Protein AF-A0A8T5MNY1-F1 (afdb_monomer_lite)

Radius of gyration: 61.61 Å; chains: 1; bounding box: 111×49×171 Å

pLDDT: mean 75.51, std 17.57, range [39.59, 98.12]

Foldseek 3Di:
DDDDPPPDPPPPPPDPPPDDPPPDVVVVVVVVVVVVVVVVVVVVVVVLVVVLVVLVVVLVVQDPPDPVSVVVSVVSVVVSVVSVVVVVVVVVVVVVVVVVVVVVVVVVVVVVVVVVVVVVVVVVVVVVVVVVVVVVVVVVVVVVVVVVVVVVVVVVVVVVVVVVVVVVVVVVVPPPPPDPPPPDPLVNVLVVLVVVLVVLVVVLVVCVVVVDDPPCPNVVSVVVSVVSVQVSCVSVPHDDDDPDDDDDDDDDDDDDDDDDDDDDDDDDDDDDD

Sequence (273 aa):
MAVKPDDYPELKSDAPLGKKEKFHPGKMRRFVTHLSAAAKQAEERSHKKQKVKEKIESIKAVSLNKRSTKQMIEHELGSFEDVMQEIIKDEEKILEEQRKETRQITELRSMVENLSRKLIDIGRDYAKEIEEKDDKILELREALAAAHIHISESGEDRQRKIEDIERRIKQKKDVPSRTPFVPKTKEQHIADVESHLRSLEERHKDLKRMGIHSKGELDRVQQVIDKHKTALARAKGAPLPAPRSAAAKPVPVQKPVAQKKQSKKPKKKSGKK

Secondary structure (DSSP, 8-state):
-PPPTT-S------S---S-----HHHHHHHHHHHHHHHHHHHHHHHHHHHHHHHHHHHHT--TTSHHHHHHHHHHHHHHHHHHHHHHHHHHHHHHHHHHHHHHHHHHHHHHHHHHHHHHHHHHHHHHHHHHHHHHHHHHHHHHHHHHHHHHHHHHHHHHHHHHHHHHHHHHHSS---S------HHHHHHHHHHHHHHHHHHHHHHHHH----TTHHHHHHHHHHHHHHHHHHHTTPPPPPPPPPP-PPPPPPPPPPPPP------------

Structure (mmCIF, N/CA/C/O backbone):
data_AF-A0A8T5MNY1-F1
#
_entry.id   AF-A0A8T5MNY1-F1
#
loop_
_atom_site.group_PDB
_atom_site.id
_atom_site.type_symbol
_atom_site.label_atom_id
_atom_site.label_alt_id
_atom_site.label_comp_id
_atom_site.label_asym_id
_atom_site.label_entity_id
_atom_site.label_seq_id
_atom_site.pdbx_PDB_ins_code
_atom_site.Cartn_x
_atom_site.Cartn_y
_atom_site.Cartn_z
_atom_site.occupancy
_atom_site.B_iso_or_equiv
_atom_site.auth_seq_id
_atom_site.auth_comp_id
_atom_site.auth_asym_id
_atom_site.auth_atom_id
_atom_site.pdbx_PDB_model_num
ATOM 1 N N . MET A 1 1 ? -9.151 -20.158 44.138 1.00 44.56 1 MET A N 1
ATOM 2 C CA . MET A 1 1 ? -7.732 -20.485 43.891 1.00 44.56 1 MET A CA 1
ATOM 3 C C . MET A 1 1 ? -7.048 -19.199 43.468 1.00 44.56 1 MET A C 1
ATOM 5 O O . MET A 1 1 ? -7.415 -18.656 42.436 1.00 44.56 1 MET A O 1
ATOM 9 N N . ALA A 1 2 ? -6.191 -18.641 44.324 1.00 43.88 2 ALA A N 1
ATOM 10 C CA . ALA A 1 2 ? -5.449 -17.421 44.018 1.00 43.88 2 ALA A CA 1
ATOM 11 C C . ALA A 1 2 ? -4.240 -17.802 43.156 1.00 43.88 2 ALA A C 1
ATOM 13 O O . ALA A 1 2 ? -3.414 -18.604 43.590 1.00 43.88 2 ALA A O 1
ATOM 14 N N . VAL A 1 3 ? -4.187 -17.287 41.928 1.00 40.69 3 VAL A N 1
ATOM 15 C CA . VAL A 1 3 ? -3.027 -17.443 41.041 1.00 40.69 3 VAL A CA 1
ATOM 16 C C . VAL A 1 3 ? -1.878 -16.649 41.658 1.00 40.69 3 VAL A C 1
ATOM 18 O O . VAL A 1 3 ? -2.068 -15.493 42.044 1.00 40.69 3 VAL A O 1
ATOM 21 N N . LYS A 1 4 ? -0.724 -17.296 41.839 1.00 56.84 4 LYS A N 1
ATOM 22 C CA . LYS A 1 4 ? 0.448 -16.674 42.457 1.00 56.84 4 LYS A CA 1
ATOM 23 C C . LYS A 1 4 ? 1.066 -15.650 41.488 1.00 56.84 4 LYS A C 1
ATOM 25 O O . LYS A 1 4 ? 0.969 -15.846 40.278 1.00 56.84 4 LYS A O 1
ATOM 30 N N . PRO A 1 5 ? 1.708 -14.578 41.988 1.00 54.72 5 PRO A N 1
ATOM 31 C CA . PRO A 1 5 ? 2.281 -13.519 41.148 1.00 54.72 5 PRO A CA 1
ATOM 32 C C . PRO A 1 5 ? 3.393 -13.978 40.192 1.00 54.72 5 PRO A C 1
ATOM 34 O O . PRO A 1 5 ? 3.707 -13.250 39.256 1.00 54.72 5 PRO A O 1
ATOM 37 N N . ASP A 1 6 ? 3.952 -15.172 40.401 1.00 59.09 6 ASP A N 1
ATOM 38 C CA . ASP A 1 6 ? 5.135 -15.665 39.686 1.00 59.09 6 ASP A CA 1
ATOM 39 C C . ASP A 1 6 ? 4.812 -16.550 38.464 1.00 59.09 6 ASP A C 1
ATOM 41 O O . ASP A 1 6 ? 5.721 -16.973 37.759 1.00 59.09 6 ASP A O 1
ATOM 45 N N . ASP A 1 7 ? 3.531 -16.800 38.164 1.00 52.22 7 ASP A N 1
ATOM 46 C CA . ASP A 1 7 ? 3.107 -17.619 37.011 1.00 52.22 7 ASP A CA 1
ATOM 47 C C . ASP A 1 7 ? 2.915 -16.799 35.714 1.00 52.22 7 ASP A C 1
ATOM 49 O O . ASP A 1 7 ? 2.253 -17.246 34.772 1.00 52.22 7 ASP A O 1
ATOM 53 N N . TYR A 1 8 ? 3.472 -15.585 35.630 1.00 52.31 8 TYR A N 1
ATOM 54 C CA . TYR A 1 8 ? 3.489 -14.845 34.368 1.00 52.31 8 TYR A CA 1
ATOM 55 C C . TYR A 1 8 ? 4.618 -15.376 33.480 1.00 52.31 8 TYR A C 1
ATOM 57 O O . TYR A 1 8 ? 5.783 -15.282 33.868 1.00 52.31 8 TYR A O 1
ATOM 65 N N . PRO A 1 9 ? 4.321 -15.908 32.279 1.00 59.12 9 PRO A N 1
ATOM 66 C CA . PRO A 1 9 ? 5.371 -16.309 31.360 1.00 59.12 9 PRO A CA 1
ATOM 67 C C . PRO A 1 9 ? 6.222 -15.084 31.024 1.00 59.12 9 PRO A C 1
ATOM 69 O O . PRO A 1 9 ? 5.699 -14.068 30.559 1.00 59.12 9 PRO A O 1
ATOM 72 N N . GLU A 1 10 ? 7.531 -15.187 31.262 1.00 51.84 10 GLU A N 1
ATOM 73 C CA . GLU A 1 10 ? 8.514 -14.218 30.792 1.00 51.84 10 GLU A CA 1
ATOM 74 C C . GLU A 1 10 ? 8.329 -14.033 29.282 1.00 51.84 10 GLU A C 1
ATOM 76 O O . GLU A 1 10 ? 8.663 -14.898 28.466 1.00 51.84 10 GLU A O 1
ATOM 81 N N . LEU A 1 11 ? 7.748 -12.894 28.904 1.00 48.75 11 LEU A N 1
ATOM 82 C CA . LEU A 1 11 ? 7.663 -12.439 27.526 1.00 48.75 11 LEU A CA 1
ATOM 83 C C . LEU A 1 11 ? 9.089 -12.165 27.042 1.00 48.75 11 LEU A C 1
ATOM 85 O O . LEU A 1 11 ? 9.605 -11.061 27.194 1.00 48.75 11 LEU A O 1
ATOM 89 N N . LYS A 1 12 ? 9.732 -13.183 26.460 1.00 45.53 12 LYS A N 1
ATOM 90 C CA . LYS A 1 12 ? 10.983 -13.029 25.710 1.00 45.53 12 LYS A CA 1
ATOM 91 C C . LYS A 1 12 ? 10.735 -12.075 24.541 1.00 45.53 12 LYS A C 1
ATOM 93 O O . LYS A 1 12 ? 10.169 -12.449 23.515 1.00 45.53 12 LYS A O 1
ATOM 98 N N . SER A 1 13 ? 11.100 -10.812 24.731 1.00 52.38 13 SER A N 1
ATOM 99 C CA . SER A 1 13 ? 10.929 -9.742 23.755 1.00 52.38 13 SER A CA 1
ATOM 100 C C . SER A 1 13 ? 12.087 -9.718 22.750 1.00 52.38 13 SER A C 1
ATOM 102 O O . SER A 1 13 ? 12.856 -8.763 22.725 1.00 52.38 13 SER A O 1
ATOM 104 N N . ASP A 1 14 ? 12.187 -10.743 21.901 1.00 48.31 14 ASP A N 1
ATOM 105 C CA . ASP A 1 14 ? 13.128 -10.780 20.762 1.00 48.31 14 ASP A CA 1
ATOM 106 C C . ASP A 1 14 ? 12.446 -10.375 19.440 1.00 48.31 14 ASP A C 1
ATOM 108 O O . ASP A 1 14 ? 12.764 -10.863 18.357 1.00 48.31 14 ASP A O 1
ATOM 112 N N . ALA A 1 15 ? 11.474 -9.462 19.515 1.00 49.50 15 ALA A N 1
ATOM 113 C CA . ALA A 1 15 ? 10.902 -8.818 18.340 1.00 49.50 15 ALA A CA 1
ATOM 114 C C . ALA A 1 15 ? 11.635 -7.488 18.090 1.00 49.50 15 ALA A C 1
ATOM 116 O O . ALA A 1 15 ? 11.620 -6.620 18.970 1.00 49.50 15 ALA A O 1
ATOM 117 N N . PRO A 1 16 ? 12.255 -7.269 16.914 1.00 48.72 16 PRO A N 1
ATOM 118 C CA . PRO A 1 16 ? 12.826 -5.972 16.590 1.00 48.72 16 PRO A CA 1
ATOM 119 C C . PRO A 1 16 ? 11.685 -4.950 16.582 1.00 48.72 16 PRO A C 1
ATOM 121 O O . PRO A 1 16 ? 10.743 -5.074 15.798 1.00 48.72 16 PRO A O 1
ATOM 124 N N . LEU A 1 17 ? 11.760 -3.958 17.477 1.00 50.19 17 LEU A N 1
ATOM 125 C CA . LEU A 1 17 ? 10.831 -2.828 17.586 1.00 50.19 17 LEU A CA 1
ATOM 126 C C . LEU A 1 17 ? 10.887 -1.988 16.300 1.00 50.19 17 LEU A C 1
ATOM 128 O O . LEU A 1 17 ? 11.550 -0.954 16.202 1.00 50.19 17 LEU A O 1
ATOM 132 N N . GLY A 1 18 ? 10.211 -2.488 15.271 1.00 45.12 18 GLY A N 1
ATOM 133 C CA . GLY A 1 18 ? 10.090 -1.881 13.965 1.00 45.12 18 GLY A CA 1
ATOM 134 C C . GLY A 1 18 ? 9.129 -0.705 14.016 1.00 45.12 18 GLY A C 1
ATOM 135 O O . GLY A 1 18 ? 7.928 -0.886 14.162 1.00 45.12 18 GLY A O 1
ATOM 136 N N . LYS A 1 19 ? 9.692 0.484 13.782 1.00 49.06 19 LYS A N 1
ATOM 137 C CA . LYS A 1 19 ? 9.024 1.769 13.522 1.00 49.06 19 LYS A CA 1
ATOM 138 C C . LYS A 1 19 ? 8.328 2.364 14.749 1.00 49.06 19 LYS A C 1
ATOM 140 O O . LYS A 1 19 ? 7.365 1.834 15.280 1.00 49.06 19 LYS A O 1
ATOM 145 N N . LYS A 1 20 ? 8.815 3.545 15.148 1.00 57.97 20 LYS A N 1
ATOM 146 C CA . LYS A 1 20 ? 8.194 4.433 16.136 1.00 57.97 20 LYS A CA 1
ATOM 147 C C . LYS A 1 20 ? 6.775 4.775 15.679 1.00 57.97 20 LYS A C 1
ATOM 149 O O . LYS A 1 20 ? 6.567 5.744 14.947 1.00 57.97 20 LYS A O 1
ATOM 154 N N . GLU A 1 21 ? 5.813 3.960 16.089 1.00 56.47 21 GLU A N 1
ATOM 155 C CA . GLU A 1 21 ? 4.403 4.304 16.057 1.00 56.47 21 GLU A CA 1
ATOM 156 C C . GLU A 1 21 ? 4.287 5.647 16.784 1.00 56.47 21 GLU A C 1
ATOM 158 O O . GLU A 1 21 ? 4.755 5.793 17.917 1.00 56.47 21 GLU A O 1
ATOM 163 N N . LYS A 1 22 ? 3.813 6.687 16.087 1.00 58.34 22 LYS A N 1
ATOM 164 C CA . LYS A 1 22 ? 3.720 8.034 16.657 1.00 58.34 22 LYS A CA 1
ATOM 165 C C . LYS A 1 22 ? 2.709 7.978 17.795 1.00 58.34 22 LYS A C 1
ATOM 167 O O . LYS A 1 22 ? 1.505 8.092 17.578 1.00 58.34 22 LYS A O 1
ATOM 172 N N . PHE A 1 23 ? 3.217 7.763 19.000 1.00 53.78 23 PHE A N 1
ATOM 173 C CA . PHE A 1 23 ? 2.446 7.701 20.223 1.00 53.78 23 PHE A CA 1
ATOM 174 C C . PHE A 1 23 ? 1.698 9.022 20.378 1.00 53.78 23 PHE A C 1
ATOM 176 O O . PHE A 1 23 ? 2.309 10.055 20.638 1.00 53.78 23 PHE A O 1
ATOM 183 N N . HIS A 1 24 ? 0.384 9.016 20.153 1.00 63.78 24 HIS A N 1
ATOM 184 C CA . HIS A 1 24 ? -0.431 10.214 20.302 1.00 63.78 24 HIS A CA 1
ATOM 185 C C . HIS A 1 24 ? -0.741 10.416 21.790 1.00 63.78 24 HIS A C 1
ATOM 187 O O . HIS A 1 24 ? -1.613 9.718 22.321 1.00 63.78 24 HIS A O 1
ATOM 193 N N . PRO A 1 25 ? -0.112 11.393 22.473 1.00 71.81 25 PRO A N 1
ATOM 194 C CA . PRO A 1 25 ? -0.241 11.541 23.924 1.00 71.81 25 PRO A CA 1
ATOM 195 C C . PRO A 1 25 ? -1.691 11.817 24.340 1.00 71.81 25 PRO A C 1
ATOM 197 O O . PRO A 1 25 ? -2.146 11.369 25.388 1.00 71.81 25 PRO A O 1
ATOM 200 N N . GLY A 1 26 ? -2.454 12.494 23.473 1.00 74.88 26 GLY A N 1
ATOM 201 C CA . GLY A 1 26 ? -3.876 12.759 23.683 1.00 74.88 26 GLY A CA 1
ATOM 202 C C . GLY A 1 26 ? -4.756 11.504 23.680 1.00 74.88 26 GLY A C 1
ATOM 203 O O . GLY A 1 26 ? -5.721 11.451 24.439 1.00 74.88 26 GLY A O 1
ATOM 204 N N . LYS A 1 27 ? -4.423 10.477 22.882 1.00 75.81 27 LYS A N 1
ATOM 205 C CA . LYS A 1 27 ? -5.168 9.205 22.871 1.00 75.81 27 LYS A CA 1
ATOM 206 C C . LYS A 1 27 ? -4.875 8.390 24.130 1.00 75.81 27 LYS A C 1
ATOM 208 O O . LYS A 1 27 ? -5.811 7.900 24.753 1.00 75.81 27 LYS A O 1
ATOM 213 N N . MET A 1 28 ? -3.609 8.336 24.552 1.00 76.12 28 MET A N 1
ATOM 214 C CA . MET A 1 28 ? -3.224 7.667 25.798 1.00 76.12 28 MET A CA 1
ATOM 215 C C . MET A 1 28 ? -3.854 8.346 27.017 1.00 76.12 28 MET A C 1
ATOM 217 O O . MET A 1 28 ? -4.399 7.674 27.884 1.00 76.12 28 MET A O 1
ATOM 221 N N . ARG A 1 29 ? -3.864 9.685 27.061 1.00 76.25 29 ARG A N 1
ATOM 222 C CA . ARG A 1 29 ? -4.491 10.423 28.164 1.00 76.25 29 ARG A CA 1
ATOM 223 C C . ARG A 1 29 ? -5.984 10.090 28.284 1.00 76.25 29 ARG A C 1
ATOM 225 O O . ARG A 1 29 ? -6.434 9.796 29.382 1.00 76.25 29 ARG A O 1
ATOM 232 N N . ARG A 1 30 ? -6.725 10.048 27.167 1.00 77.88 30 ARG A N 1
ATOM 233 C CA . ARG A 1 30 ? -8.146 9.640 27.155 1.00 77.88 30 ARG A CA 1
ATOM 234 C C . ARG A 1 30 ? -8.344 8.196 27.616 1.00 77.88 30 ARG A C 1
ATOM 236 O O . ARG A 1 30 ? -9.251 7.941 28.397 1.00 77.88 30 ARG A O 1
ATOM 243 N N . PHE A 1 31 ? -7.490 7.279 27.166 1.00 75.31 31 PHE A N 1
ATOM 244 C CA . PHE A 1 31 ? -7.531 5.876 27.578 1.00 75.31 31 PHE A CA 1
ATOM 245 C C . PHE A 1 31 ? -7.307 5.714 29.089 1.00 75.31 31 PHE A C 1
ATOM 247 O O . PHE A 1 31 ? -8.105 5.069 29.763 1.00 75.31 31 PHE A O 1
ATOM 254 N N . VAL A 1 32 ? -6.290 6.381 29.643 1.00 80.81 32 VAL A N 1
ATOM 255 C CA . VAL A 1 32 ? -6.004 6.380 31.088 1.00 80.81 32 VAL A CA 1
ATOM 256 C C . VAL A 1 32 ? -7.159 6.989 31.891 1.00 80.81 32 VAL A C 1
ATOM 258 O O . VAL A 1 32 ? -7.523 6.454 32.935 1.00 80.81 32 VAL A O 1
ATOM 261 N N . THR A 1 33 ? -7.785 8.067 31.405 1.00 83.38 33 THR A N 1
ATOM 262 C CA . THR A 1 33 ? -8.982 8.642 32.043 1.00 83.38 33 THR A CA 1
ATOM 263 C C . THR A 1 33 ? -10.157 7.663 32.042 1.00 83.38 33 THR A C 1
ATOM 265 O O . THR A 1 33 ? -10.854 7.549 33.045 1.00 83.38 33 THR A O 1
ATOM 268 N N . HIS A 1 34 ? -10.363 6.929 30.947 1.00 81.38 34 HIS A N 1
ATOM 269 C CA . HIS A 1 34 ? -11.437 5.941 30.856 1.00 81.38 34 HIS A CA 1
ATOM 270 C C . HIS A 1 34 ? -11.198 4.751 31.793 1.00 81.38 34 HIS A C 1
ATOM 272 O O . HIS A 1 34 ? -12.121 4.308 32.472 1.00 81.38 34 HIS A O 1
ATOM 278 N N . LEU A 1 35 ? -9.951 4.273 31.888 1.00 81.56 35 LEU A N 1
ATOM 279 C CA . LEU A 1 35 ? -9.574 3.215 32.826 1.00 81.56 3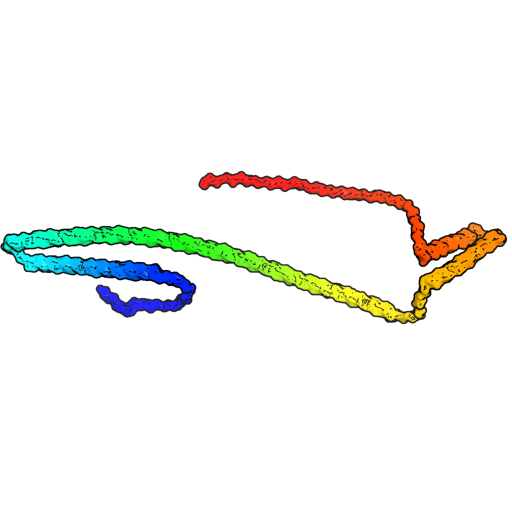5 LEU A CA 1
ATOM 280 C C . LEU A 1 35 ? -9.751 3.645 34.284 1.00 81.56 35 LEU A C 1
ATOM 282 O O . LEU A 1 35 ? -10.253 2.860 35.082 1.00 81.56 35 LEU A O 1
ATOM 286 N N . SER A 1 36 ? -9.389 4.882 34.642 1.00 80.50 36 SER A N 1
ATOM 287 C CA . SER A 1 36 ? -9.579 5.355 36.019 1.00 80.50 36 SER A CA 1
ATOM 288 C C . SER A 1 36 ? -11.058 5.539 36.371 1.00 80.50 36 SER A C 1
ATOM 290 O O . SER A 1 36 ? -11.461 5.225 37.489 1.00 80.50 36 SER A O 1
ATOM 292 N N . ALA A 1 37 ? -11.886 5.973 35.415 1.00 81.69 37 ALA A N 1
ATOM 293 C CA . ALA A 1 37 ? -13.334 6.046 35.589 1.00 81.69 37 ALA A CA 1
ATOM 294 C C . ALA A 1 37 ? -13.962 4.650 35.753 1.00 81.69 37 ALA A C 1
ATOM 296 O O . ALA A 1 37 ? -14.767 4.443 36.661 1.00 81.69 37 ALA A O 1
ATOM 297 N N . ALA A 1 38 ? -13.545 3.680 34.934 1.00 80.62 38 ALA A N 1
ATOM 298 C CA . ALA A 1 38 ? -13.997 2.295 35.039 1.00 80.62 38 ALA A CA 1
ATOM 299 C C . ALA A 1 38 ? -13.572 1.649 36.370 1.00 80.62 38 ALA A C 1
ATOM 301 O O . ALA A 1 38 ? -14.371 0.959 37.001 1.00 80.62 38 ALA A O 1
ATOM 302 N N . ALA A 1 39 ? -12.346 1.917 36.833 1.00 80.50 39 ALA A N 1
ATOM 303 C CA . ALA A 1 39 ? -11.854 1.445 38.125 1.00 80.50 39 ALA A CA 1
ATOM 304 C C . ALA A 1 39 ? -12.669 2.023 39.295 1.00 80.50 39 ALA A C 1
ATOM 306 O O . ALA A 1 39 ? -13.103 1.269 40.162 1.00 80.50 39 ALA A O 1
ATOM 307 N N . LYS A 1 40 ? -12.966 3.331 39.277 1.00 85.25 40 LYS A N 1
ATOM 308 C CA . LYS A 1 40 ? -13.832 3.965 40.287 1.00 85.25 40 LYS A CA 1
ATOM 309 C C . LYS A 1 40 ? -15.234 3.361 40.313 1.00 85.25 40 LYS A C 1
ATOM 311 O O . LYS A 1 40 ? -15.736 3.030 41.381 1.00 85.25 40 LYS A O 1
ATOM 316 N N . GLN A 1 41 ? -15.845 3.148 39.147 1.00 81.56 41 GLN A N 1
ATOM 317 C CA . GLN A 1 41 ? -17.149 2.486 39.080 1.00 81.56 41 GLN A CA 1
ATOM 318 C C . GLN A 1 41 ? -17.103 1.050 39.620 1.00 81.56 41 GLN A C 1
ATOM 320 O O . GLN A 1 41 ? -18.062 0.597 40.244 1.00 81.56 41 GLN A O 1
ATOM 325 N N . ALA A 1 42 ? -16.009 0.317 39.397 1.00 81.62 42 ALA A N 1
ATOM 326 C CA . ALA A 1 42 ? -15.848 -1.027 39.943 1.00 81.62 42 ALA A CA 1
ATOM 327 C C . ALA A 1 42 ? -15.749 -1.017 41.482 1.00 81.62 42 ALA A C 1
ATOM 329 O O . ALA A 1 42 ? -16.382 -1.850 42.137 1.00 81.62 42 ALA A O 1
ATOM 330 N N . GLU A 1 43 ? -15.026 -0.055 42.064 1.00 83.62 43 GLU A N 1
ATOM 331 C CA . GLU A 1 43 ? -14.961 0.143 43.520 1.00 83.62 43 GLU A CA 1
ATOM 332 C C . GLU A 1 43 ? -16.327 0.516 44.112 1.00 83.62 43 GLU A C 1
ATOM 334 O O . GLU A 1 43 ? -16.761 -0.097 45.090 1.00 83.62 43 GLU A O 1
ATOM 339 N N . GLU A 1 44 ? -17.057 1.444 43.487 1.00 84.75 44 GLU A N 1
ATOM 340 C CA . GLU A 1 44 ? -18.408 1.830 43.914 1.00 84.75 44 GLU A CA 1
ATOM 341 C C . GLU A 1 44 ? -19.373 0.634 43.906 1.00 84.75 44 GLU A C 1
ATOM 343 O O . GLU A 1 44 ? -20.131 0.434 44.860 1.00 84.75 44 GLU A O 1
ATOM 348 N N . ARG A 1 45 ? -19.307 -0.226 42.879 1.00 77.88 45 ARG A N 1
ATOM 349 C CA . ARG A 1 45 ? -20.100 -1.469 42.814 1.00 77.88 45 ARG A CA 1
ATOM 350 C C . ARG A 1 45 ? -19.731 -2.447 43.924 1.00 77.88 45 ARG A C 1
ATOM 352 O O . ARG A 1 45 ? -20.625 -3.058 44.512 1.00 77.88 45 ARG A O 1
ATOM 359 N N . SER A 1 46 ? -18.442 -2.602 44.220 1.00 82.75 46 SER A N 1
ATOM 360 C CA . SER A 1 46 ? -17.978 -3.442 45.331 1.00 82.75 46 SER A CA 1
ATOM 361 C C . SER A 1 46 ? -18.546 -2.944 46.664 1.00 82.75 46 SER A C 1
ATOM 363 O O . SER A 1 46 ? -19.119 -3.717 47.436 1.00 82.75 46 SER A O 1
ATOM 365 N N . HIS A 1 47 ? -18.513 -1.629 46.882 1.00 84.56 47 HIS A N 1
ATOM 366 C CA . HIS A 1 47 ? -19.023 -1.014 48.102 1.00 84.56 47 HIS A CA 1
ATOM 367 C C . HIS A 1 47 ? -20.554 -1.121 48.232 1.00 84.56 47 HIS A C 1
ATOM 369 O O . HIS A 1 47 ? -21.056 -1.373 49.332 1.00 84.56 47 HIS A O 1
ATOM 375 N N . LYS A 1 48 ? -21.310 -0.981 47.128 1.00 82.81 48 LYS A N 1
ATOM 376 C CA . LYS A 1 48 ? -22.766 -1.236 47.105 1.00 82.81 48 LYS A CA 1
ATOM 377 C C . LYS A 1 48 ? -23.068 -2.705 47.453 1.00 82.81 48 LYS A C 1
ATOM 379 O O . LYS A 1 48 ? -23.918 -2.961 48.304 1.00 82.81 48 LYS A O 1
ATOM 384 N N . LYS A 1 49 ? -22.327 -3.669 46.886 1.00 81.00 49 LYS A N 1
ATOM 385 C CA . LYS A 1 49 ? -22.472 -5.107 47.204 1.00 81.00 49 LYS A CA 1
ATOM 386 C C . LYS A 1 49 ? -22.177 -5.426 48.671 1.00 81.00 49 LYS A C 1
ATOM 388 O O . LYS A 1 49 ? -22.841 -6.281 49.254 1.00 81.00 49 LYS A O 1
ATOM 393 N N . GLN A 1 50 ? -21.207 -4.745 49.277 1.00 84.69 50 GLN A N 1
ATOM 394 C CA . GLN A 1 50 ? -20.877 -4.941 50.687 1.00 84.69 50 GLN A CA 1
ATOM 395 C C . GLN A 1 50 ? -21.985 -4.434 51.621 1.00 84.69 50 GLN A C 1
ATOM 397 O O . GLN A 1 50 ? -22.400 -5.171 52.509 1.00 84.69 50 GLN A O 1
ATOM 402 N N . LYS A 1 51 ? -22.573 -3.262 51.342 1.00 83.44 51 LYS A N 1
ATOM 403 C CA . LYS A 1 51 ? -23.738 -2.750 52.095 1.00 83.44 51 LYS A CA 1
ATOM 404 C C . LYS A 1 51 ? -24.942 -3.696 52.044 1.00 83.44 51 LYS A C 1
ATOM 406 O O . LYS A 1 51 ? -25.649 -3.866 53.032 1.00 83.44 51 LYS A O 1
ATOM 411 N N . VAL A 1 52 ? -25.179 -4.320 50.890 1.00 79.75 52 VAL A N 1
ATOM 412 C CA . VAL A 1 52 ? -26.231 -5.336 50.708 1.00 79.75 52 VAL A CA 1
ATOM 413 C C . VAL A 1 52 ? -25.962 -6.557 51.596 1.00 79.75 52 VAL A C 1
ATOM 415 O O . VAL A 1 52 ? -26.880 -7.037 52.256 1.00 79.75 52 VAL A O 1
ATOM 418 N N . LYS A 1 53 ? -24.712 -7.034 51.674 1.00 80.19 53 LYS A N 1
ATOM 419 C CA . LYS A 1 53 ? -24.332 -8.134 52.578 1.00 80.19 53 LYS A CA 1
ATOM 420 C C . LYS A 1 53 ? -24.533 -7.780 54.052 1.00 80.19 53 LYS A C 1
ATOM 422 O O . LYS A 1 53 ? -25.130 -8.575 54.769 1.00 80.19 53 LYS A O 1
ATOM 427 N N . GLU A 1 54 ? -24.098 -6.595 54.474 1.00 84.31 54 GLU A N 1
ATOM 428 C CA . GLU A 1 54 ? -24.255 -6.116 55.856 1.00 84.31 54 GLU A CA 1
ATOM 429 C C . GLU A 1 54 ? -25.738 -6.029 56.259 1.00 84.31 54 GLU A C 1
ATOM 431 O O . GLU A 1 54 ? -26.111 -6.491 57.336 1.00 84.31 54 GLU A O 1
ATOM 436 N N . LYS A 1 55 ? -26.612 -5.538 55.366 1.00 76.81 55 LYS A N 1
ATOM 437 C CA . LYS A 1 55 ? -28.073 -5.539 55.583 1.00 76.81 55 LYS A CA 1
ATOM 438 C C . LYS A 1 55 ? -28.669 -6.952 55.663 1.00 76.81 55 LYS A C 1
ATOM 440 O O . LYS A 1 55 ? -29.561 -7.204 56.464 1.00 76.81 55 LYS A O 1
ATOM 445 N N . ILE A 1 56 ? -28.197 -7.902 54.850 1.00 75.12 56 ILE A N 1
ATOM 446 C CA . ILE A 1 56 ? -28.658 -9.301 54.938 1.00 75.12 56 ILE A CA 1
ATOM 447 C C . ILE A 1 56 ? -28.279 -9.908 56.295 1.00 75.12 56 ILE A C 1
ATOM 449 O O . ILE A 1 56 ? -29.065 -10.654 56.880 1.00 75.12 56 ILE A O 1
ATOM 453 N N . GLU A 1 57 ? -27.080 -9.613 56.795 1.00 77.06 57 GLU A N 1
ATOM 454 C CA . GLU A 1 57 ? -26.619 -10.084 58.102 1.00 77.06 57 GLU A CA 1
ATOM 455 C C . GLU A 1 57 ? -27.394 -9.438 59.259 1.00 77.06 57 GLU A C 1
ATOM 457 O O . GLU A 1 57 ? -27.754 -10.153 60.197 1.00 77.06 57 GLU A O 1
ATOM 462 N N . SER A 1 58 ? -27.740 -8.145 59.169 1.00 77.25 58 SER A N 1
ATOM 463 C CA . SER A 1 58 ? -28.575 -7.483 60.181 1.00 77.25 58 SER A CA 1
ATOM 464 C C . SER A 1 58 ? -29.966 -8.107 60.263 1.00 77.25 58 SER A C 1
ATOM 466 O O . SER A 1 58 ? -30.392 -8.480 61.351 1.00 77.25 58 SER A O 1
ATOM 468 N N . ILE A 1 59 ? -30.635 -8.321 59.125 1.00 71.50 59 ILE A N 1
ATOM 469 C CA . ILE A 1 59 ? -31.974 -8.932 59.069 1.00 71.50 59 ILE A CA 1
ATOM 470 C C . ILE A 1 59 ? -31.955 -10.356 59.645 1.00 71.50 59 ILE A C 1
ATOM 472 O O . ILE A 1 59 ? -32.863 -10.744 60.380 1.00 71.50 59 ILE A O 1
ATOM 476 N N . LYS A 1 60 ? -30.904 -11.140 59.363 1.00 72.88 60 LYS A N 1
ATOM 477 C CA . LYS A 1 60 ? -30.748 -12.506 59.898 1.00 72.88 60 LYS A CA 1
ATOM 478 C C . LYS A 1 60 ? -30.618 -12.556 61.423 1.00 72.88 60 LYS A C 1
ATOM 480 O O . LYS A 1 60 ? -30.961 -13.579 62.012 1.00 72.88 60 LYS A O 1
ATOM 485 N N . ALA A 1 61 ? -30.123 -11.495 62.058 1.00 71.62 61 ALA A N 1
ATOM 486 C CA . ALA A 1 61 ? -29.920 -11.436 63.506 1.00 71.62 61 ALA A CA 1
ATOM 487 C C . ALA A 1 61 ? -31.199 -11.084 64.296 1.00 71.62 61 ALA A C 1
ATOM 489 O O . ALA A 1 61 ? -31.204 -11.129 65.528 1.00 71.62 61 ALA A O 1
ATOM 490 N N . VAL A 1 62 ? -32.289 -10.724 63.615 1.00 65.25 62 VAL A N 1
ATOM 491 C CA . VAL A 1 62 ? -33.498 -10.181 64.237 1.00 65.25 62 VAL A CA 1
ATOM 492 C C . VAL A 1 62 ? -34.504 -11.291 64.610 1.00 65.25 62 VAL A C 1
ATOM 494 O O . VAL A 1 62 ? -34.908 -12.106 63.786 1.00 65.25 62 VAL A O 1
ATOM 497 N N . SER A 1 63 ? -34.952 -11.309 65.875 1.00 57.66 63 SER A N 1
ATOM 498 C CA . SER A 1 63 ? -35.920 -12.280 66.427 1.00 57.66 63 SER A CA 1
ATOM 499 C C . SER A 1 63 ? -37.379 -11.960 66.056 1.00 57.66 63 SER A C 1
ATOM 501 O O . SER A 1 63 ? -37.895 -10.897 66.388 1.00 57.66 63 SER A O 1
ATOM 503 N N . LEU A 1 64 ? -38.088 -12.908 65.433 1.00 60.09 64 LEU A N 1
ATOM 504 C CA . LEU A 1 64 ? -39.423 -12.710 64.836 1.00 60.09 64 LEU A CA 1
ATOM 505 C C . LEU A 1 64 ? -40.610 -12.652 65.822 1.00 60.09 64 LEU A C 1
ATOM 507 O O . LEU A 1 64 ? -41.748 -12.462 65.399 1.00 60.09 64 LEU A O 1
ATOM 511 N N . ASN A 1 65 ? -40.388 -12.790 67.132 1.00 61.00 65 ASN A N 1
ATOM 512 C CA . ASN A 1 65 ? -41.483 -12.989 68.095 1.00 61.00 65 ASN A CA 1
ATOM 513 C C . ASN A 1 65 ? -42.293 -11.722 68.452 1.00 61.00 65 ASN A C 1
ATOM 515 O O . ASN A 1 65 ? -43.285 -11.826 69.172 1.00 61.00 65 ASN A O 1
ATOM 519 N N . LYS A 1 66 ? -41.912 -10.521 67.986 1.00 69.62 66 LYS A N 1
ATOM 520 C CA . LYS A 1 66 ? -42.598 -9.253 68.320 1.00 69.62 66 LYS A CA 1
ATOM 521 C C . LYS A 1 66 ? -43.123 -8.528 67.074 1.00 69.62 66 LYS A C 1
ATOM 523 O O . LYS A 1 66 ? -42.450 -8.431 66.054 1.00 69.62 66 LYS A O 1
ATOM 528 N N . ARG A 1 67 ? -44.326 -7.943 67.177 1.00 70.75 67 ARG A N 1
ATOM 529 C CA . ARG A 1 67 ? -45.012 -7.222 66.080 1.00 70.75 67 ARG A CA 1
ATOM 530 C C . ARG A 1 67 ? -44.240 -5.994 65.576 1.00 70.75 67 ARG A C 1
ATOM 532 O O . ARG A 1 67 ? -44.241 -5.739 64.378 1.00 70.75 67 ARG A O 1
ATOM 539 N N . SER A 1 68 ? -43.552 -5.277 66.466 1.00 75.50 68 SER A N 1
ATOM 540 C CA . SER A 1 68 ? -42.647 -4.174 66.100 1.00 75.50 68 SER A CA 1
ATOM 541 C C . SER A 1 68 ? -41.469 -4.662 65.256 1.00 75.50 68 SER A C 1
ATOM 543 O O . SER A 1 68 ? -41.046 -4.000 64.316 1.00 75.50 68 SER A O 1
ATOM 545 N N . THR A 1 69 ? -40.981 -5.862 65.554 1.00 74.06 69 THR A N 1
ATOM 546 C CA . THR A 1 69 ? -39.885 -6.493 64.833 1.00 74.06 69 THR A CA 1
ATOM 547 C C . THR A 1 69 ? -40.296 -6.926 63.428 1.00 74.06 69 THR A C 1
ATOM 549 O O . THR A 1 69 ? -39.528 -6.759 62.488 1.00 74.06 69 THR A O 1
ATOM 552 N N . LYS A 1 70 ? -41.546 -7.377 63.254 1.00 75.50 70 LYS A N 1
ATOM 553 C CA . LYS A 1 70 ? -42.125 -7.640 61.929 1.00 75.50 70 LYS A CA 1
ATOM 554 C C . LYS A 1 70 ? -42.174 -6.378 61.053 1.00 75.50 70 LYS A C 1
ATOM 556 O O . LYS A 1 70 ? -41.755 -6.437 59.905 1.00 75.50 70 LYS A O 1
ATOM 561 N N . GLN A 1 71 ? -42.622 -5.243 61.597 1.00 80.50 71 GLN A N 1
ATOM 562 C CA . GLN A 1 71 ? -42.656 -3.969 60.857 1.00 80.50 71 GLN A CA 1
ATOM 563 C C . GLN A 1 71 ? -41.254 -3.471 60.483 1.00 80.50 71 GLN A C 1
ATOM 565 O O . GLN A 1 71 ? -41.055 -2.957 59.386 1.00 80.50 71 GLN A O 1
ATOM 570 N N . MET A 1 72 ? -40.276 -3.652 61.377 1.00 80.06 72 MET A N 1
ATOM 571 C CA . MET A 1 72 ? -38.881 -3.300 61.105 1.00 80.06 72 MET A CA 1
ATOM 572 C C . MET A 1 72 ? -38.310 -4.132 59.948 1.00 80.06 72 MET A C 1
ATOM 574 O O . MET A 1 72 ? -37.693 -3.577 59.045 1.00 80.06 72 MET A O 1
ATOM 578 N N . ILE A 1 73 ? -38.594 -5.438 59.923 1.00 78.88 73 ILE A N 1
ATOM 579 C CA . ILE A 1 73 ? -38.180 -6.332 58.833 1.00 78.88 73 ILE A CA 1
ATOM 580 C C . ILE A 1 73 ? -38.883 -5.979 57.516 1.00 78.88 73 ILE A C 1
ATOM 582 O O . ILE A 1 73 ? -38.226 -5.946 56.483 1.00 78.88 73 ILE A O 1
ATOM 586 N N . GLU A 1 74 ? -40.187 -5.682 57.522 1.00 79.62 74 GLU A N 1
ATOM 587 C CA . GLU A 1 74 ? -40.918 -5.259 56.312 1.00 79.62 74 GLU A CA 1
ATOM 588 C C . GLU A 1 74 ? -40.338 -3.963 55.719 1.00 79.62 74 GLU A C 1
ATOM 590 O O . GLU A 1 74 ? -40.147 -3.868 54.507 1.00 79.62 74 GLU A O 1
ATOM 595 N N . HIS A 1 75 ? -39.980 -2.993 56.565 1.00 85.81 75 HIS A N 1
ATOM 596 C CA . HIS A 1 75 ? -39.323 -1.762 56.127 1.00 85.81 75 HIS A CA 1
ATOM 597 C C . HIS A 1 75 ? -37.906 -2.015 55.577 1.00 85.81 75 HIS A C 1
ATOM 599 O O . HIS A 1 75 ? -37.530 -1.456 54.545 1.00 85.81 75 HIS A O 1
ATOM 605 N N . GLU A 1 76 ? -37.107 -2.862 56.235 1.00 82.31 76 GLU A N 1
ATOM 606 C CA . GLU A 1 76 ? -35.770 -3.224 55.744 1.00 82.31 76 GLU A CA 1
ATOM 607 C C . GLU A 1 76 ? -35.822 -4.019 54.433 1.00 82.31 76 GLU A C 1
ATOM 609 O O . GLU A 1 76 ? -34.991 -3.779 53.556 1.00 82.31 76 GLU A O 1
ATOM 614 N N . LEU A 1 77 ? -36.819 -4.892 54.255 1.00 85.12 77 LEU A N 1
ATOM 615 C CA . LEU A 1 77 ? -37.064 -5.603 52.998 1.00 85.12 77 LEU A CA 1
ATOM 616 C C . LEU A 1 77 ? -37.433 -4.640 51.865 1.00 85.12 77 LEU A C 1
ATOM 618 O O . LEU A 1 77 ? -36.850 -4.752 50.790 1.00 85.12 77 LEU A O 1
ATOM 622 N N . GLY A 1 78 ? -38.308 -3.657 52.109 1.00 85.81 78 GLY A N 1
ATOM 623 C CA . GLY A 1 78 ? -38.617 -2.619 51.116 1.00 85.81 78 GLY A CA 1
ATOM 624 C C . GLY A 1 78 ? -37.383 -1.793 50.740 1.00 85.81 78 GLY A C 1
ATOM 625 O O . GLY A 1 78 ? -37.060 -1.639 49.567 1.00 85.81 78 GLY A O 1
ATOM 626 N N . SER A 1 79 ? -36.601 -1.369 51.741 1.00 88.62 79 SER A N 1
ATOM 627 C CA . SER A 1 79 ? -35.321 -0.679 51.522 1.00 88.62 79 SER A CA 1
ATOM 628 C C . SER A 1 79 ? -34.317 -1.521 50.723 1.00 88.62 79 SER A C 1
ATOM 630 O O . SER A 1 79 ? -33.483 -0.984 49.993 1.00 88.62 79 SER A O 1
ATOM 632 N N . PHE A 1 80 ? -34.338 -2.842 50.894 1.00 87.00 80 PHE A N 1
ATOM 633 C CA . PHE A 1 80 ? -33.485 -3.762 50.152 1.00 87.00 80 PHE A CA 1
ATOM 634 C C . PHE A 1 80 ? -33.955 -3.931 48.705 1.00 87.00 80 PHE A C 1
ATOM 636 O O . PHE A 1 80 ? -33.130 -3.940 47.793 1.00 87.00 80 PHE A O 1
ATOM 643 N N . GLU A 1 81 ? -35.265 -4.029 48.495 1.00 88.38 81 GLU A N 1
ATOM 644 C CA . GLU A 1 81 ? -35.877 -4.135 47.173 1.00 88.38 81 GLU A CA 1
ATOM 645 C C . GLU A 1 81 ? -35.569 -2.902 46.314 1.00 88.38 81 GLU A C 1
ATOM 647 O O . GLU A 1 81 ? -35.124 -3.057 45.177 1.00 88.38 81 GLU A O 1
ATOM 652 N N . ASP A 1 82 ? -35.660 -1.698 46.885 1.00 89.50 82 ASP A N 1
ATOM 653 C CA . ASP A 1 82 ? -35.282 -0.450 46.208 1.00 89.50 82 ASP A CA 1
ATOM 654 C C . ASP A 1 82 ? -33.811 -0.459 45.758 1.00 89.50 82 ASP A C 1
ATOM 656 O O . ASP A 1 82 ? -33.492 -0.144 44.608 1.00 89.50 82 ASP A O 1
ATOM 660 N N . VAL A 1 83 ? -32.899 -0.880 46.645 1.00 90.75 83 VAL A N 1
ATOM 661 C CA . VAL A 1 83 ? -31.461 -0.979 46.335 1.00 90.75 83 VAL A CA 1
ATOM 662 C C . VAL A 1 83 ? -31.203 -2.023 45.248 1.00 90.75 83 VAL A C 1
ATOM 664 O O . VAL A 1 83 ? -30.394 -1.791 44.349 1.00 90.75 83 VAL A O 1
ATOM 667 N N . MET A 1 84 ? -31.887 -3.167 45.295 1.00 87.56 84 MET A N 1
ATOM 668 C CA . MET A 1 84 ? -31.762 -4.206 44.272 1.00 87.56 84 MET A CA 1
ATOM 669 C C . MET A 1 84 ? -32.281 -3.730 42.914 1.00 87.56 84 MET A C 1
ATOM 671 O O . MET A 1 84 ? -31.633 -3.983 41.899 1.00 87.56 84 MET A O 1
ATOM 675 N N . GLN A 1 85 ? -33.397 -2.998 42.877 1.00 90.19 85 GLN A N 1
ATOM 676 C CA . GLN A 1 85 ? -33.905 -2.404 41.640 1.00 90.19 85 GLN A CA 1
ATOM 677 C C . GLN A 1 85 ? -32.935 -1.372 41.054 1.00 90.19 85 GLN A C 1
ATOM 679 O O . GLN A 1 85 ? -32.762 -1.319 39.836 1.00 90.19 85 GLN A O 1
ATOM 684 N N . GLU A 1 86 ? -32.285 -0.561 41.892 1.00 91.94 86 GLU A N 1
ATOM 685 C CA . GLU A 1 86 ? -31.254 0.378 41.439 1.00 91.94 86 GLU A CA 1
ATOM 686 C C . GLU A 1 86 ? -30.052 -0.363 40.835 1.00 91.94 86 GLU A C 1
ATOM 688 O O . GLU A 1 86 ? -29.606 -0.021 39.740 1.00 91.94 86 GLU A O 1
ATOM 693 N N . ILE A 1 87 ? -29.583 -1.430 41.493 1.00 91.44 87 ILE A N 1
ATOM 694 C CA . ILE A 1 87 ? -28.486 -2.270 40.989 1.00 91.44 87 ILE A CA 1
ATOM 695 C C . ILE A 1 87 ? -28.845 -2.884 39.633 1.00 91.44 87 ILE A C 1
ATOM 697 O O . ILE A 1 87 ? -28.024 -2.840 38.721 1.00 91.44 87 ILE A O 1
ATOM 701 N N . ILE A 1 88 ? -30.063 -3.411 39.469 1.00 91.50 88 ILE A N 1
ATOM 702 C CA . ILE A 1 88 ? -30.517 -3.990 38.195 1.00 91.50 88 ILE A CA 1
ATOM 703 C C . ILE A 1 88 ? -30.504 -2.933 37.081 1.00 91.50 88 ILE A C 1
ATOM 705 O O . ILE A 1 88 ? -29.980 -3.197 36.001 1.00 91.50 88 ILE A O 1
ATOM 709 N N . LYS A 1 89 ? -31.003 -1.718 37.348 1.00 94.31 89 LYS A N 1
ATOM 710 C CA . LYS A 1 89 ? -30.983 -0.610 36.374 1.00 94.31 89 LYS A CA 1
ATOM 711 C C . LYS A 1 89 ? -29.562 -0.203 35.982 1.00 94.31 89 LYS A C 1
ATOM 713 O O . LYS A 1 89 ? -29.316 0.125 34.820 1.00 94.31 89 LYS A O 1
ATOM 718 N N . ASP A 1 90 ? -28.633 -0.192 36.935 1.00 93.12 90 ASP A N 1
ATOM 719 C CA . ASP A 1 90 ? -27.223 0.087 36.659 1.00 93.12 90 ASP A CA 1
ATOM 720 C C . ASP A 1 90 ? -26.607 -1.033 35.798 1.00 93.12 90 ASP A C 1
ATOM 722 O O . ASP A 1 90 ? -25.952 -0.743 34.795 1.00 93.12 90 ASP A O 1
ATOM 726 N N . GLU A 1 91 ? -26.870 -2.303 36.127 1.00 90.69 91 GLU A N 1
ATOM 727 C CA . GLU A 1 91 ? -26.402 -3.481 35.379 1.00 90.69 91 GLU A CA 1
ATOM 728 C C . GLU A 1 91 ? -26.906 -3.470 33.924 1.00 90.69 91 GLU A C 1
ATOM 730 O O . GLU A 1 91 ? -26.135 -3.703 32.992 1.00 90.69 91 GLU A O 1
ATOM 735 N N . GLU A 1 92 ? -28.175 -3.117 33.702 1.00 93.81 92 GLU A N 1
ATOM 736 C CA . GLU A 1 92 ? -28.762 -2.981 32.364 1.00 93.81 92 GLU A CA 1
ATOM 737 C C . GLU A 1 92 ? -28.065 -1.908 31.520 1.00 93.81 92 GLU A C 1
ATOM 739 O O . GLU A 1 92 ? -27.760 -2.143 30.346 1.00 93.81 92 GLU A O 1
ATOM 744 N N . LYS A 1 93 ? -27.759 -0.741 32.106 1.00 95.19 93 LYS A N 1
ATOM 745 C CA . LYS A 1 93 ? -27.019 0.324 31.407 1.00 95.19 93 LYS A CA 1
ATOM 746 C C . LYS A 1 93 ? -25.629 -0.144 30.990 1.00 95.19 93 LYS A C 1
ATOM 748 O O . LYS A 1 93 ? -25.223 0.092 29.854 1.00 95.19 93 LYS A O 1
ATOM 753 N N . ILE A 1 94 ? -24.930 -0.843 31.882 1.00 94.31 94 ILE A N 1
ATOM 754 C CA . ILE A 1 94 ? -23.587 -1.371 31.620 1.00 94.31 94 ILE A CA 1
ATOM 755 C C . ILE A 1 94 ? -23.625 -2.393 30.485 1.00 94.31 94 ILE A C 1
ATOM 757 O O . ILE A 1 94 ? -22.783 -2.351 29.590 1.00 94.31 94 ILE A O 1
ATOM 761 N N . LEU A 1 95 ? -24.607 -3.296 30.485 1.00 94.56 95 LEU A N 1
ATOM 762 C CA . LEU A 1 95 ? -24.768 -4.276 29.410 1.00 94.56 95 LEU A CA 1
ATOM 763 C C . LEU A 1 95 ? -25.025 -3.598 28.059 1.00 94.56 95 LEU A C 1
ATOM 765 O O . LEU A 1 95 ? -24.502 -4.042 27.035 1.00 94.56 95 LEU A O 1
ATOM 769 N N . GLU A 1 96 ? -25.794 -2.510 28.034 1.00 95.69 96 GLU A N 1
ATOM 770 C CA . GLU A 1 96 ? -26.040 -1.751 26.808 1.00 95.69 96 GLU A CA 1
ATOM 771 C C . GLU A 1 96 ? -24.783 -1.010 26.316 1.00 95.69 96 GLU A C 1
ATOM 773 O O . GLU A 1 96 ? -24.498 -1.000 25.115 1.00 95.69 96 GLU A O 1
ATOM 778 N N . GLU A 1 97 ? -23.984 -0.445 27.223 1.00 95.31 97 GLU A N 1
ATOM 779 C CA . GLU A 1 97 ? -22.673 0.135 26.902 1.00 95.31 97 GLU A CA 1
ATOM 780 C C . GLU A 1 97 ? -21.708 -0.923 26.351 1.00 95.31 97 GLU A C 1
ATOM 782 O O . GLU A 1 97 ? -21.150 -0.735 25.270 1.00 95.31 97 GLU A O 1
ATOM 787 N N . GLN A 1 98 ? -21.606 -2.089 26.994 1.00 92.50 98 GLN A N 1
ATOM 788 C CA . GLN A 1 98 ? -20.778 -3.203 26.519 1.00 92.50 98 GLN A CA 1
ATOM 789 C C . GLN A 1 98 ? -21.202 -3.703 25.133 1.00 92.50 98 GLN A C 1
ATOM 791 O O . GLN A 1 98 ? -20.356 -4.029 24.294 1.00 92.50 98 GLN A O 1
ATOM 796 N N . ARG A 1 99 ? -22.508 -3.740 24.839 1.00 95.12 99 ARG A N 1
ATOM 797 C CA . ARG A 1 99 ? -23.012 -4.075 23.496 1.00 95.12 99 ARG A CA 1
ATOM 798 C C . ARG A 1 99 ? -22.576 -3.042 22.460 1.00 95.12 99 ARG A C 1
ATOM 800 O O . ARG A 1 99 ? -22.182 -3.427 21.357 1.00 95.12 99 ARG A O 1
ATOM 807 N N . LYS A 1 100 ? -22.624 -1.747 22.793 1.00 96.12 100 LYS A N 1
ATOM 808 C CA . LYS A 1 100 ? -22.146 -0.668 21.910 1.00 96.12 100 LYS A CA 1
ATOM 809 C C . LYS A 1 100 ? -20.642 -0.770 21.668 1.00 96.12 100 LYS A C 1
ATOM 811 O O . LYS A 1 100 ? -20.223 -0.735 20.512 1.00 96.12 100 LYS A O 1
ATOM 816 N N . GLU A 1 101 ? -19.853 -0.971 22.719 1.00 93.44 101 GLU A N 1
ATOM 817 C CA . GLU A 1 101 ? -18.404 -1.179 22.617 1.00 93.44 101 GLU A CA 1
ATOM 818 C C . GLU A 1 101 ? -18.074 -2.402 21.753 1.00 93.44 101 GLU A C 1
ATOM 820 O O . GLU A 1 101 ? -17.247 -2.324 20.848 1.00 93.44 101 GLU A O 1
ATOM 825 N N . THR A 1 102 ? -18.786 -3.516 21.942 1.00 95.75 102 THR A N 1
ATOM 826 C CA . THR A 1 102 ? -18.596 -4.740 21.145 1.00 95.75 102 THR A CA 1
ATOM 827 C C . THR A 1 102 ? -18.871 -4.504 19.657 1.00 95.75 102 THR A C 1
ATOM 829 O O . THR A 1 102 ? -18.129 -4.992 18.798 1.00 95.75 102 THR A O 1
ATOM 832 N N . ARG A 1 103 ? -19.905 -3.719 19.324 1.00 95.75 103 ARG A N 1
ATOM 833 C CA . ARG A 1 103 ? -20.186 -3.325 17.932 1.00 95.75 103 ARG A CA 1
ATOM 834 C C . ARG A 1 103 ? -19.049 -2.486 17.352 1.00 95.75 103 ARG A C 1
ATOM 836 O O . ARG A 1 103 ? -18.577 -2.800 16.263 1.00 95.75 103 ARG A O 1
ATOM 843 N N . GLN A 1 104 ? -18.564 -1.490 18.093 1.00 96.38 104 GLN A N 1
ATOM 844 C CA . GLN A 1 104 ? -17.437 -0.653 17.663 1.00 96.38 104 GLN A CA 1
ATOM 845 C C . GLN A 1 104 ? -16.153 -1.469 17.472 1.00 96.38 104 GLN A C 1
ATOM 847 O O . GLN A 1 104 ? -15.459 -1.299 16.474 1.00 96.38 104 GLN A O 1
ATOM 852 N N . ILE A 1 105 ? -15.854 -2.400 18.383 1.00 94.94 105 ILE A N 1
ATOM 853 C CA . ILE A 1 105 ? -14.712 -3.315 18.254 1.00 94.94 105 ILE A CA 1
ATOM 854 C C . ILE A 1 105 ? -14.838 -4.147 16.975 1.00 94.94 105 ILE A C 1
ATOM 856 O O . ILE A 1 105 ? -13.856 -4.324 16.256 1.00 94.94 105 ILE A O 1
ATOM 860 N N . THR A 1 106 ? -16.037 -4.640 16.668 1.00 96.44 106 THR A N 1
ATOM 861 C CA . THR A 1 106 ? -16.287 -5.440 15.462 1.00 96.44 106 THR A CA 1
ATOM 862 C C . THR A 1 106 ? -16.093 -4.613 14.187 1.00 96.44 106 THR A C 1
ATOM 864 O O . THR A 1 106 ? -15.439 -5.069 13.249 1.00 96.44 106 THR A O 1
ATOM 867 N N . GLU A 1 107 ? -16.589 -3.375 14.166 1.00 96.56 107 GLU A N 1
ATOM 868 C CA . GLU A 1 107 ? -16.398 -2.440 13.052 1.00 96.56 107 GLU A CA 1
ATOM 869 C C . GLU A 1 107 ? -14.916 -2.094 12.844 1.00 96.56 107 GLU A C 1
ATOM 871 O O . GLU A 1 107 ? -14.404 -2.177 11.726 1.00 96.56 107 GLU A O 1
ATOM 876 N N . LEU A 1 108 ? -14.194 -1.791 13.927 1.00 96.50 108 LEU A N 1
ATOM 877 C CA . LEU A 1 108 ? -12.759 -1.513 13.880 1.00 96.50 108 LEU A CA 1
ATOM 878 C C . LEU A 1 108 ? -11.959 -2.724 13.394 1.00 96.50 108 LEU A C 1
ATOM 880 O O . LEU A 1 108 ? -11.054 -2.559 12.579 1.00 96.50 108 LEU A O 1
ATOM 884 N N . ARG A 1 109 ? -12.304 -3.942 13.832 1.00 95.00 109 ARG A N 1
ATOM 885 C CA . ARG A 1 109 ? -11.672 -5.179 13.342 1.00 95.00 109 ARG A CA 1
ATOM 886 C C . ARG A 1 109 ? -11.868 -5.350 11.837 1.00 95.00 109 ARG A C 1
ATOM 888 O O . ARG A 1 109 ? -10.894 -5.604 11.137 1.00 95.00 109 ARG A O 1
ATOM 895 N N . SER A 1 110 ? -13.084 -5.128 11.337 1.00 96.31 110 SER A N 1
ATOM 896 C CA . SER A 1 110 ? -13.378 -5.161 9.897 1.00 96.31 110 SER A CA 1
ATOM 897 C C . SER A 1 110 ? -12.583 -4.101 9.120 1.00 96.31 110 SER A C 1
ATOM 899 O O . SER A 1 110 ? -12.032 -4.375 8.051 1.00 96.31 110 SER A O 1
ATOM 901 N N . MET A 1 111 ? -12.453 -2.888 9.666 1.00 97.50 111 MET A N 1
ATOM 902 C CA . MET A 1 111 ? -11.654 -1.827 9.047 1.00 97.50 111 MET A CA 1
ATOM 903 C C . MET A 1 111 ? -10.165 -2.184 8.984 1.00 97.50 111 MET A C 1
ATOM 905 O O . MET A 1 111 ? -9.547 -2.008 7.933 1.00 97.50 111 MET A O 1
ATOM 909 N N . VAL A 1 112 ? -9.600 -2.705 10.078 1.00 97.06 112 VAL A N 1
ATOM 910 C CA . VAL A 1 112 ? -8.207 -3.173 10.128 1.00 97.06 112 VAL A CA 1
ATOM 911 C C . VAL A 1 112 ? -7.986 -4.271 9.097 1.00 97.06 112 VAL A C 1
ATOM 913 O O . VAL A 1 112 ? -7.057 -4.171 8.306 1.00 97.06 112 VAL A O 1
ATOM 916 N N . GLU A 1 113 ? -8.872 -5.262 9.033 1.00 97.31 113 GLU A N 1
ATOM 917 C CA . GLU A 1 113 ? -8.758 -6.361 8.078 1.00 97.31 113 GLU A CA 1
ATOM 918 C C . GLU A 1 113 ? -8.788 -5.865 6.623 1.00 97.31 113 GLU A C 1
ATOM 920 O O . GLU A 1 113 ? -7.945 -6.245 5.809 1.00 97.31 113 GLU A O 1
ATOM 925 N N . ASN A 1 114 ? -9.705 -4.950 6.298 1.00 97.56 114 ASN A N 1
ATOM 926 C CA . ASN A 1 114 ? -9.783 -4.342 4.971 1.00 97.56 114 ASN A CA 1
ATOM 927 C C . ASN A 1 114 ? -8.521 -3.543 4.616 1.00 97.56 114 ASN A C 1
ATOM 929 O O . ASN A 1 114 ? -8.050 -3.607 3.479 1.00 97.56 114 ASN A O 1
ATOM 933 N N . LEU A 1 115 ? -7.962 -2.787 5.566 1.00 96.75 115 LEU A N 1
ATOM 934 C CA . LEU A 1 115 ? -6.714 -2.048 5.361 1.00 96.75 115 LEU A CA 1
ATOM 935 C C . LEU A 1 115 ? -5.517 -2.991 5.200 1.00 96.75 115 LEU A C 1
ATOM 937 O O . LEU A 1 115 ? -4.685 -2.762 4.324 1.00 96.75 115 LEU A O 1
ATOM 941 N N . SER A 1 116 ? -5.456 -4.074 5.974 1.00 95.94 116 SER A N 1
ATOM 942 C CA . SER A 1 116 ? -4.429 -5.108 5.840 1.00 95.94 116 SER A CA 1
ATOM 943 C C . SER A 1 116 ? -4.466 -5.766 4.462 1.00 95.94 116 SER A C 1
ATOM 945 O O . SER A 1 116 ? -3.417 -5.908 3.839 1.00 95.94 116 SER A O 1
ATOM 947 N N . ARG A 1 117 ? -5.654 -6.095 3.933 1.00 97.00 117 ARG A N 1
ATOM 948 C CA . ARG A 1 117 ? -5.786 -6.627 2.564 1.00 97.00 117 ARG A CA 1
ATOM 949 C C . ARG A 1 117 ? -5.283 -5.636 1.515 1.00 97.00 117 ARG A C 1
ATOM 951 O O . ARG A 1 117 ? -4.465 -6.008 0.683 1.00 97.00 117 ARG A O 1
ATOM 958 N N . LYS A 1 118 ? -5.682 -4.362 1.609 1.00 97.31 118 LYS A N 1
ATOM 959 C CA . LYS A 1 118 ? -5.200 -3.310 0.693 1.00 97.31 118 LYS A CA 1
ATOM 960 C C . LYS A 1 118 ? -3.679 -3.158 0.725 1.00 97.31 118 LYS A C 1
ATOM 962 O O . LYS A 1 118 ? -3.070 -2.979 -0.321 1.00 97.31 118 LYS A O 1
ATOM 967 N N . LEU A 1 119 ? -3.064 -3.228 1.907 1.00 96.88 119 LEU A N 1
ATOM 968 C CA . LEU A 1 119 ? -1.606 -3.175 2.038 1.00 96.88 119 LEU A CA 1
ATOM 969 C C . LEU A 1 119 ? -0.923 -4.373 1.372 1.00 96.88 119 LEU A C 1
ATOM 971 O O . LEU A 1 119 ? 0.113 -4.196 0.739 1.00 96.88 119 LEU A O 1
ATOM 975 N N . ILE A 1 120 ? -1.504 -5.570 1.489 1.00 96.94 120 ILE A N 1
ATOM 976 C CA . ILE A 1 120 ? -0.999 -6.771 0.811 1.00 96.94 120 ILE A CA 1
ATOM 977 C C . ILE A 1 120 ? -1.092 -6.609 -0.709 1.00 96.94 120 ILE A C 1
ATOM 979 O O . ILE A 1 120 ? -0.124 -6.909 -1.403 1.00 96.94 120 ILE A O 1
ATOM 983 N N . ASP A 1 121 ? -2.219 -6.118 -1.225 1.00 97.38 121 ASP A N 1
ATOM 984 C CA . ASP A 1 121 ? -2.414 -5.929 -2.666 1.00 97.38 121 ASP A CA 1
ATOM 985 C C . ASP A 1 121 ? -1.437 -4.890 -3.231 1.00 97.38 121 ASP A C 1
ATOM 987 O O . ASP A 1 121 ? -0.728 -5.180 -4.190 1.00 97.38 121 ASP A O 1
ATOM 991 N N . ILE A 1 122 ? -1.285 -3.744 -2.558 1.00 97.38 122 ILE A N 1
ATOM 992 C CA . ILE A 1 122 ? -0.278 -2.731 -2.911 1.00 97.38 122 ILE A CA 1
ATOM 993 C C . ILE A 1 122 ? 1.138 -3.327 -2.872 1.00 97.38 122 ILE A C 1
ATOM 995 O O . ILE A 1 122 ? 1.949 -3.065 -3.756 1.00 97.38 122 ILE A O 1
ATOM 999 N N . GLY A 1 123 ? 1.448 -4.146 -1.861 1.00 96.44 123 GLY A N 1
ATOM 1000 C CA . GLY A 1 123 ? 2.739 -4.827 -1.761 1.00 96.44 123 GLY A CA 1
ATOM 1001 C C . GLY A 1 123 ? 3.009 -5.773 -2.934 1.00 96.44 123 GLY A C 1
ATOM 1002 O O . GLY A 1 123 ? 4.131 -5.820 -3.430 1.00 96.44 123 GLY A O 1
ATOM 1003 N N . ARG A 1 124 ? 1.984 -6.489 -3.414 1.00 97.25 124 ARG A N 1
ATOM 1004 C CA . ARG A 1 124 ? 2.085 -7.354 -4.601 1.00 97.25 124 ARG A CA 1
ATOM 1005 C C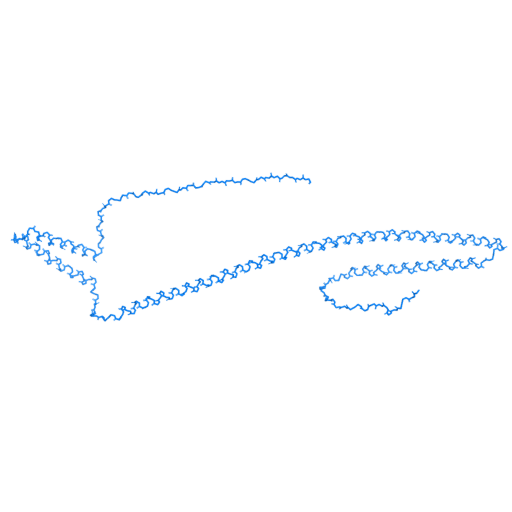 . ARG A 1 124 ? 2.268 -6.550 -5.883 1.00 97.25 124 ARG A C 1
ATOM 1007 O O . ARG A 1 124 ? 3.066 -6.955 -6.722 1.00 97.25 124 ARG A O 1
ATOM 1014 N N . ASP A 1 125 ? 1.553 -5.440 -6.029 1.00 97.44 125 ASP A N 1
ATOM 1015 C CA . ASP A 1 125 ? 1.671 -4.577 -7.205 1.00 97.44 125 ASP A CA 1
ATOM 1016 C C . ASP A 1 125 ? 3.075 -3.963 -7.297 1.00 97.44 125 ASP A C 1
ATOM 1018 O O . ASP A 1 125 ? 3.701 -4.027 -8.353 1.00 97.44 125 ASP A O 1
ATOM 1022 N N . TYR A 1 126 ? 3.627 -3.476 -6.179 1.00 97.31 126 TYR A N 1
ATOM 1023 C CA . TYR A 1 126 ? 5.009 -2.991 -6.149 1.00 97.31 126 TYR A CA 1
ATOM 1024 C C . TYR A 1 126 ? 6.040 -4.093 -6.392 1.00 97.31 126 TYR A C 1
ATOM 1026 O O . TYR A 1 126 ? 7.047 -3.833 -7.042 1.00 97.31 126 TYR A O 1
ATOM 1034 N N . ALA A 1 127 ? 5.812 -5.314 -5.899 1.00 97.38 127 ALA A N 1
ATOM 1035 C CA . ALA A 1 127 ? 6.713 -6.433 -6.172 1.00 97.38 127 ALA A CA 1
ATOM 1036 C C . ALA A 1 127 ? 6.792 -6.740 -7.677 1.00 97.38 127 ALA A C 1
ATOM 1038 O O . ALA A 1 127 ? 7.890 -6.904 -8.199 1.00 97.38 127 ALA A O 1
ATOM 1039 N N . LYS A 1 128 ? 5.651 -6.730 -8.379 1.00 97.44 128 LYS A N 1
ATOM 1040 C CA . LYS A 1 128 ? 5.610 -6.885 -9.842 1.00 97.44 128 LYS A CA 1
ATOM 1041 C C . LYS A 1 128 ? 6.298 -5.732 -10.567 1.00 97.44 128 LYS A C 1
ATOM 1043 O O . LYS A 1 128 ? 7.059 -5.970 -11.492 1.00 97.44 128 LYS A O 1
ATOM 1048 N N . GLU A 1 129 ? 6.069 -4.489 -10.139 1.00 97.75 129 GLU A N 1
ATOM 1049 C CA . GLU A 1 129 ? 6.729 -3.323 -10.746 1.00 97.75 129 GLU A CA 1
ATOM 1050 C C . GLU A 1 129 ? 8.258 -3.379 -10.575 1.00 97.75 129 GLU A C 1
ATOM 1052 O O . GLU A 1 129 ? 9.001 -2.950 -11.458 1.00 97.75 129 GLU A O 1
ATOM 1057 N N . ILE A 1 130 ? 8.740 -3.893 -9.440 1.00 97.50 130 ILE A N 1
ATOM 1058 C CA . ILE A 1 130 ? 10.172 -4.116 -9.208 1.00 97.50 130 ILE A CA 1
ATOM 1059 C C . ILE A 1 130 ? 10.699 -5.191 -10.160 1.00 97.50 130 ILE A C 1
ATOM 1061 O O . ILE A 1 130 ? 11.695 -4.940 -10.829 1.00 97.50 130 ILE A O 1
ATOM 1065 N N . GLU A 1 131 ? 10.010 -6.328 -10.274 1.00 97.94 131 GLU A N 1
ATOM 1066 C CA . GLU A 1 131 ? 10.385 -7.423 -11.180 1.00 97.94 131 GLU A CA 1
ATOM 1067 C C . GLU A 1 131 ? 10.472 -6.945 -12.642 1.00 97.94 131 GLU A C 1
ATOM 1069 O O . GLU A 1 131 ? 11.501 -7.119 -13.289 1.00 97.94 131 GLU A O 1
ATOM 1074 N N . GLU A 1 132 ? 9.467 -6.207 -13.129 1.00 97.75 132 GLU A N 1
ATOM 1075 C CA . GLU A 1 132 ? 9.473 -5.618 -14.478 1.00 97.75 132 GLU A CA 1
ATOM 1076 C C . GLU A 1 132 ? 10.646 -4.645 -14.700 1.00 97.75 132 GLU A C 1
ATOM 1078 O O . GLU A 1 132 ? 11.222 -4.566 -15.792 1.00 97.75 132 GLU A O 1
ATOM 1083 N N . LYS A 1 133 ? 11.012 -3.866 -13.674 1.00 97.50 133 LYS A N 1
ATOM 1084 C CA . LYS A 1 133 ? 12.156 -2.947 -13.753 1.00 97.50 133 LYS A CA 1
ATOM 1085 C C . LYS A 1 133 ? 13.487 -3.684 -13.718 1.00 97.50 133 LYS A C 1
ATOM 1087 O O . LYS A 1 133 ? 14.401 -3.262 -14.425 1.00 97.50 133 LYS A O 1
ATOM 1092 N N . ASP A 1 134 ? 13.604 -4.749 -12.936 1.00 97.75 134 ASP A N 1
ATOM 1093 C CA . ASP A 1 134 ? 14.804 -5.581 -12.881 1.00 97.75 134 ASP A CA 1
ATOM 1094 C C . ASP A 1 134 ? 15.039 -6.291 -14.222 1.00 97.75 134 ASP A C 1
ATOM 1096 O O . ASP A 1 134 ? 16.156 -6.235 -14.747 1.00 97.75 134 ASP A O 1
ATOM 1100 N N . ASP A 1 135 ? 13.983 -6.822 -14.847 1.00 97.81 135 ASP A N 1
ATOM 1101 C CA . ASP A 1 135 ? 14.031 -7.359 -16.213 1.00 97.81 135 ASP A CA 1
ATOM 1102 C C . ASP A 1 135 ? 14.502 -6.290 -17.208 1.00 97.81 135 ASP A C 1
ATOM 1104 O O . ASP A 1 135 ? 15.398 -6.520 -18.025 1.00 97.81 135 ASP A O 1
ATOM 1108 N N . LYS A 1 136 ? 13.975 -5.063 -17.099 1.00 98.12 136 LYS A N 1
ATOM 1109 C CA . LYS A 1 136 ? 14.399 -3.954 -17.964 1.00 98.12 136 LYS A CA 1
ATOM 1110 C C . LYS A 1 136 ? 15.860 -3.561 -17.751 1.00 98.12 136 LYS A C 1
ATOM 1112 O O . LYS A 1 136 ? 16.553 -3.218 -18.712 1.00 98.12 136 LYS A O 1
ATOM 1117 N N . ILE A 1 137 ? 16.337 -3.580 -16.508 1.00 97.44 137 ILE A N 1
ATOM 1118 C CA . ILE A 1 137 ? 17.745 -3.330 -16.185 1.00 97.44 137 ILE A CA 1
ATOM 1119 C C . ILE A 1 137 ? 18.623 -4.413 -16.815 1.00 97.44 137 ILE A C 1
ATOM 1121 O O . ILE A 1 137 ? 19.677 -4.080 -17.362 1.00 97.44 137 ILE A O 1
ATOM 1125 N N . LEU A 1 138 ? 18.200 -5.678 -16.764 1.00 97.88 138 LEU A N 1
ATOM 1126 C CA . LEU A 1 138 ? 18.923 -6.785 -17.382 1.00 97.88 138 LEU A CA 1
ATOM 1127 C C . LEU A 1 138 ? 19.021 -6.603 -18.903 1.00 97.88 138 LEU A C 1
ATOM 1129 O O . LEU A 1 138 ? 20.133 -6.589 -19.432 1.00 97.88 138 LEU A O 1
ATOM 1133 N N . GLU A 1 139 ? 17.902 -6.332 -19.582 1.00 97.38 139 GLU A N 1
ATOM 1134 C CA . GLU A 1 139 ? 17.883 -6.051 -21.027 1.00 97.38 139 GLU A CA 1
ATOM 1135 C C . GLU A 1 139 ? 18.827 -4.898 -21.409 1.00 97.38 139 GLU A C 1
ATOM 1137 O O . GLU A 1 139 ? 19.577 -4.974 -22.385 1.00 97.38 139 GLU A O 1
ATOM 1142 N N . LEU A 1 140 ? 18.807 -3.802 -20.641 1.00 97.00 140 LEU A N 1
ATOM 1143 C CA . LEU A 1 140 ? 19.661 -2.643 -20.905 1.00 97.00 140 LEU A CA 1
ATOM 1144 C C . LEU A 1 140 ? 21.145 -2.954 -20.682 1.00 97.00 140 LEU A C 1
ATOM 1146 O O . LEU A 1 140 ? 21.990 -2.439 -21.416 1.00 97.00 140 LEU A O 1
ATOM 1150 N N . ARG A 1 141 ? 21.479 -3.797 -19.697 1.00 96.81 141 ARG A N 1
ATOM 1151 C CA . ARG A 1 141 ? 22.857 -4.256 -19.463 1.00 96.81 141 ARG A CA 1
ATOM 1152 C C . ARG A 1 141 ? 23.362 -5.116 -20.615 1.00 96.81 141 ARG A C 1
ATOM 1154 O O . ARG A 1 141 ? 24.488 -4.907 -21.061 1.00 96.81 141 ARG A O 1
ATOM 1161 N N . GLU A 1 142 ? 22.539 -6.030 -21.120 1.00 96.31 142 GLU A N 1
ATOM 1162 C CA . GLU A 1 142 ? 22.878 -6.856 -22.283 1.00 96.31 142 GLU A CA 1
ATOM 1163 C C . GLU A 1 142 ? 23.082 -6.000 -23.539 1.00 96.31 142 GLU A C 1
ATOM 1165 O O . GLU A 1 142 ? 24.091 -6.143 -24.233 1.00 96.31 142 GLU A O 1
ATOM 1170 N N . ALA A 1 143 ? 22.185 -5.042 -23.793 1.00 95.88 143 ALA A N 1
ATOM 1171 C CA . ALA A 1 143 ? 22.311 -4.113 -24.913 1.00 95.88 143 ALA A CA 1
ATOM 1172 C C . ALA A 1 143 ? 23.580 -3.248 -24.818 1.00 95.88 143 ALA A C 1
ATOM 1174 O O . ALA A 1 143 ? 24.260 -3.029 -25.823 1.00 95.88 143 ALA A O 1
ATOM 1175 N N . LEU A 1 144 ? 23.928 -2.777 -23.615 1.00 96.12 144 LEU A N 1
ATOM 1176 C CA . LEU A 1 144 ? 25.157 -2.018 -23.381 1.00 96.12 144 LEU A CA 1
ATOM 1177 C C . LEU A 1 144 ? 26.403 -2.873 -23.641 1.00 96.12 144 LEU A C 1
ATOM 1179 O O . LEU A 1 144 ? 27.332 -2.408 -24.301 1.00 96.12 144 LEU A O 1
ATOM 1183 N N . ALA A 1 145 ? 26.417 -4.121 -23.164 1.00 95.31 145 ALA A N 1
ATOM 1184 C CA . ALA A 1 145 ? 27.514 -5.051 -23.412 1.00 95.31 145 ALA A CA 1
ATOM 1185 C C . ALA A 1 145 ? 27.685 -5.331 -24.915 1.00 95.31 145 ALA A C 1
ATOM 1187 O O . ALA A 1 145 ? 28.798 -5.242 -25.434 1.00 95.31 145 ALA A O 1
ATOM 1188 N N . ALA A 1 146 ? 26.586 -5.574 -25.636 1.00 94.25 146 ALA A N 1
ATOM 1189 C CA . ALA A 1 146 ? 26.603 -5.758 -27.086 1.00 94.25 146 ALA A CA 1
ATOM 1190 C C . ALA A 1 146 ? 27.128 -4.513 -27.825 1.00 94.25 146 ALA A C 1
ATOM 1192 O O . ALA A 1 146 ? 27.955 -4.625 -28.731 1.00 94.25 146 ALA A O 1
ATOM 1193 N N . ALA A 1 147 ? 26.707 -3.314 -27.411 1.00 93.94 147 ALA A N 1
ATOM 1194 C CA . ALA A 1 147 ? 27.209 -2.064 -27.975 1.00 93.94 147 ALA A CA 1
ATOM 1195 C C . ALA A 1 147 ? 28.714 -1.875 -27.715 1.00 93.94 147 ALA A C 1
ATOM 1197 O O . ALA A 1 147 ? 29.439 -1.453 -28.615 1.00 93.94 147 ALA A O 1
ATOM 1198 N N . HIS A 1 148 ? 29.200 -2.219 -26.518 1.00 92.44 148 HIS A N 1
ATOM 1199 C CA . HIS A 1 148 ? 30.628 -2.186 -26.191 1.00 92.44 148 HIS A CA 1
ATOM 1200 C C . HIS A 1 148 ? 31.445 -3.138 -27.072 1.00 92.44 148 HIS A C 1
ATOM 1202 O O . HIS A 1 148 ? 32.494 -2.736 -27.572 1.00 92.44 148 HIS A O 1
ATOM 1208 N N . ILE A 1 149 ? 30.962 -4.364 -27.301 1.00 92.12 149 ILE A N 1
ATOM 1209 C CA . ILE A 1 149 ? 31.601 -5.322 -28.217 1.00 92.12 149 ILE A CA 1
ATOM 1210 C C . ILE A 1 149 ? 31.689 -4.719 -29.623 1.00 92.12 149 ILE A C 1
ATOM 1212 O O . ILE A 1 149 ? 32.780 -4.617 -30.177 1.00 92.12 149 ILE A O 1
ATOM 1216 N N . HIS A 1 150 ? 30.576 -4.208 -30.153 1.00 90.12 150 HIS A N 1
ATOM 1217 C CA . HIS A 1 150 ? 30.538 -3.613 -31.490 1.00 90.12 150 HIS A CA 1
ATOM 1218 C C . HIS A 1 150 ? 31.454 -2.381 -31.628 1.00 90.12 150 HIS A C 1
ATOM 1220 O O . HIS A 1 150 ? 32.066 -2.155 -32.675 1.00 90.12 150 HIS A O 1
ATOM 1226 N N . ILE A 1 151 ? 31.561 -1.547 -30.587 1.00 89.06 151 ILE A N 1
ATOM 1227 C CA . ILE A 1 151 ? 32.487 -0.404 -30.573 1.00 89.06 151 ILE A CA 1
ATOM 1228 C C . ILE A 1 151 ? 33.939 -0.888 -30.621 1.00 89.06 151 ILE A C 1
ATOM 1230 O O . ILE A 1 151 ? 34.716 -0.353 -31.414 1.00 89.06 151 ILE A O 1
ATOM 1234 N N . SER A 1 152 ? 34.294 -1.892 -29.816 1.00 87.19 152 SER A N 1
ATOM 1235 C CA . SER A 1 152 ? 35.636 -2.483 -29.809 1.00 87.19 152 SER A CA 1
ATOM 1236 C C . SER A 1 152 ? 35.989 -3.088 -31.168 1.00 87.19 152 SER A C 1
ATOM 1238 O O . SER A 1 152 ? 37.018 -2.730 -31.737 1.00 87.19 152 SER A O 1
ATOM 1240 N N . GLU A 1 153 ? 35.100 -3.899 -31.747 1.00 87.25 153 GLU A N 1
ATOM 1241 C CA . GLU A 1 153 ? 35.274 -4.495 -33.080 1.00 87.25 153 GLU A CA 1
ATOM 1242 C C . GLU A 1 153 ? 35.450 -3.420 -34.165 1.00 87.25 153 GLU A C 1
ATOM 1244 O O . GLU A 1 153 ? 36.377 -3.476 -34.975 1.00 87.25 153 GLU A O 1
ATOM 1249 N N . SER A 1 154 ? 34.620 -2.368 -34.146 1.00 85.62 154 SER A N 1
ATOM 1250 C CA . SER A 1 154 ? 34.766 -1.249 -35.084 1.00 85.62 154 SER A CA 1
ATOM 1251 C C . SER A 1 154 ? 36.080 -0.483 -34.888 1.00 85.62 154 SER A C 1
ATOM 1253 O O . SER A 1 154 ? 36.634 0.034 -35.864 1.00 85.62 154 SER A O 1
ATOM 1255 N N . GLY A 1 155 ? 36.569 -0.378 -33.650 1.00 85.69 155 GLY A N 1
ATOM 1256 C CA . GLY A 1 155 ? 37.862 0.217 -33.323 1.00 85.69 155 GLY A CA 1
ATOM 1257 C C . GLY A 1 155 ? 39.025 -0.585 -33.903 1.00 85.69 155 GLY A C 1
ATOM 1258 O O . GLY A 1 155 ? 39.879 -0.014 -34.584 1.00 85.69 155 GLY A O 1
ATOM 1259 N N . GLU A 1 156 ? 39.016 -1.906 -33.718 1.00 84.38 156 GLU A N 1
ATOM 1260 C CA . GLU A 1 156 ? 40.015 -2.819 -34.286 1.00 84.38 156 GLU A CA 1
ATOM 1261 C C . GLU A 1 156 ? 40.030 -2.776 -35.819 1.00 84.38 156 GLU A C 1
ATOM 1263 O O . GLU A 1 156 ? 41.093 -2.668 -36.433 1.00 84.38 156 GLU A O 1
ATOM 1268 N N . ASP A 1 157 ? 38.860 -2.774 -36.457 1.00 80.31 157 ASP A N 1
ATOM 1269 C CA . ASP A 1 157 ? 38.745 -2.672 -37.914 1.00 80.31 157 ASP A CA 1
ATOM 1270 C C . ASP A 1 157 ? 39.288 -1.348 -38.462 1.00 80.31 157 ASP A C 1
ATOM 1272 O O . ASP A 1 157 ? 39.909 -1.307 -39.533 1.00 80.31 157 ASP A O 1
ATOM 1276 N N . ARG A 1 158 ? 39.060 -0.237 -37.749 1.00 79.12 158 ARG A N 1
ATOM 1277 C CA . ARG A 1 158 ? 39.657 1.058 -38.107 1.00 79.12 158 ARG A CA 1
ATOM 1278 C C . ARG A 1 158 ? 41.172 1.011 -37.971 1.00 79.12 158 ARG A C 1
ATOM 1280 O O . ARG A 1 158 ? 41.855 1.484 -38.876 1.00 79.12 158 ARG A O 1
ATOM 1287 N N . GLN A 1 159 ? 41.682 0.419 -36.896 1.00 85.69 159 GLN A N 1
ATOM 1288 C CA . GLN A 1 159 ? 43.116 0.304 -36.655 1.00 85.69 159 GLN A CA 1
ATOM 1289 C C . GLN A 1 159 ? 43.808 -0.517 -37.752 1.00 85.69 159 GLN A C 1
ATOM 1291 O O . GLN A 1 159 ? 44.781 -0.051 -38.344 1.00 85.69 159 GLN A O 1
ATOM 1296 N N . ARG A 1 160 ? 43.235 -1.666 -38.138 1.00 87.75 160 ARG A N 1
ATOM 1297 C CA . ARG A 1 160 ? 43.732 -2.482 -39.264 1.00 87.75 160 ARG A CA 1
ATOM 1298 C C . ARG A 1 160 ? 43.793 -1.691 -40.573 1.00 87.75 160 ARG A C 1
ATOM 1300 O O . ARG A 1 160 ? 44.773 -1.777 -41.311 1.00 87.75 160 ARG A O 1
ATOM 1307 N N . LYS A 1 161 ? 42.767 -0.881 -40.866 1.00 85.00 161 LYS A N 1
ATOM 1308 C CA . LYS A 1 161 ? 42.745 -0.017 -42.063 1.00 85.00 161 LYS A CA 1
ATOM 1309 C C . LYS A 1 161 ? 43.831 1.058 -42.024 1.00 85.00 161 LYS A C 1
ATOM 1311 O O . LYS A 1 161 ? 44.415 1.350 -43.067 1.00 85.00 161 LYS A O 1
ATOM 1316 N N . ILE A 1 162 ? 44.094 1.643 -40.856 1.00 84.56 162 ILE A N 1
ATOM 1317 C CA . ILE A 1 162 ? 45.169 2.628 -40.675 1.00 84.56 162 ILE A CA 1
ATOM 1318 C C . ILE A 1 162 ? 46.527 1.968 -40.943 1.00 84.56 162 ILE A C 1
ATOM 1320 O O . ILE A 1 162 ? 47.283 2.463 -41.777 1.00 84.56 162 ILE A O 1
ATOM 1324 N N . GLU A 1 163 ? 46.797 0.811 -40.338 1.00 88.12 163 GLU A N 1
ATOM 1325 C CA . GLU A 1 163 ? 48.053 0.068 -40.522 1.00 88.12 163 GLU A CA 1
ATOM 1326 C C . GLU A 1 163 ? 48.295 -0.345 -41.983 1.00 88.12 163 GLU A C 1
ATOM 1328 O O . GLU A 1 163 ? 49.419 -0.270 -42.488 1.00 88.12 163 GLU A O 1
ATOM 1333 N N . ASP A 1 164 ? 47.247 -0.739 -42.709 1.00 89.19 164 ASP A N 1
ATOM 1334 C CA . ASP A 1 164 ? 47.337 -1.050 -44.139 1.00 89.19 164 ASP A CA 1
ATOM 1335 C C . ASP A 1 164 ? 47.660 0.180 -44.998 1.00 89.19 164 ASP A C 1
ATOM 1337 O O . ASP A 1 164 ? 48.455 0.093 -45.942 1.00 89.19 164 ASP A O 1
ATOM 1341 N N . ILE A 1 165 ? 47.078 1.340 -44.678 1.00 82.88 165 ILE A N 1
ATOM 1342 C CA . ILE A 1 165 ? 47.405 2.606 -45.346 1.00 82.88 165 ILE A CA 1
ATOM 1343 C C . ILE A 1 165 ? 48.859 2.991 -45.053 1.00 82.88 165 ILE A C 1
ATOM 1345 O O . ILE A 1 165 ? 49.596 3.328 -45.983 1.00 82.88 165 ILE A O 1
ATOM 1349 N N . GLU A 1 166 ? 49.302 2.890 -43.800 1.00 85.50 166 GLU A N 1
ATOM 1350 C CA . GLU A 1 166 ? 50.684 3.174 -43.407 1.00 85.50 166 GLU A CA 1
ATOM 1351 C C . GLU A 1 166 ? 51.687 2.252 -44.110 1.00 85.50 166 GLU A C 1
ATOM 1353 O O . GLU A 1 166 ? 52.699 2.733 -44.633 1.00 85.50 166 GLU A O 1
ATOM 1358 N N . ARG A 1 167 ? 51.393 0.947 -44.208 1.00 86.38 167 ARG A N 1
ATOM 1359 C CA . ARG A 1 167 ? 52.209 -0.011 -44.975 1.00 86.38 167 ARG A CA 1
ATOM 1360 C C . ARG A 1 167 ? 52.306 0.379 -46.447 1.00 86.38 167 ARG A C 1
ATOM 1362 O O . ARG A 1 167 ? 53.410 0.411 -46.991 1.00 86.38 167 ARG A O 1
ATOM 1369 N N . ARG A 1 168 ? 51.189 0.743 -47.087 1.00 82.19 168 ARG A N 1
ATOM 1370 C CA . ARG A 1 168 ? 51.181 1.202 -48.490 1.00 82.19 168 ARG A CA 1
ATOM 1371 C C . ARG A 1 168 ? 51.967 2.499 -48.690 1.00 82.19 168 ARG A C 1
ATOM 1373 O O . ARG A 1 168 ? 52.612 2.660 -49.724 1.00 82.19 168 ARG A O 1
ATOM 1380 N N . ILE A 1 169 ? 51.925 3.428 -47.733 1.00 77.81 169 ILE A N 1
ATOM 1381 C CA . ILE A 1 169 ? 52.712 4.671 -47.786 1.00 77.81 169 ILE A CA 1
ATOM 1382 C C . ILE A 1 169 ? 54.209 4.367 -47.661 1.00 77.81 169 ILE A C 1
ATOM 1384 O O . ILE A 1 169 ? 54.992 4.906 -48.442 1.00 77.81 169 ILE A O 1
ATOM 1388 N N . LYS A 1 170 ? 54.612 3.495 -46.727 1.00 81.06 170 LYS A N 1
ATOM 1389 C CA . LYS A 1 170 ? 56.017 3.082 -46.561 1.00 81.06 170 LYS A CA 1
ATOM 1390 C C . LYS A 1 170 ? 56.555 2.391 -47.818 1.00 81.06 170 LYS A C 1
ATOM 1392 O O . LYS A 1 170 ? 57.557 2.839 -48.359 1.00 81.06 170 LYS A O 1
ATOM 1397 N N . GLN A 1 171 ? 55.812 1.438 -48.385 1.00 74.75 171 GLN A N 1
ATOM 1398 C CA . GLN A 1 171 ? 56.192 0.769 -49.640 1.00 74.75 171 GLN A CA 1
ATOM 1399 C C . GLN A 1 171 ? 56.367 1.734 -50.824 1.00 74.75 171 GLN A C 1
ATOM 1401 O O . GLN A 1 171 ? 57.206 1.504 -51.688 1.00 74.75 171 GLN A O 1
ATOM 1406 N N . LYS A 1 172 ? 55.603 2.835 -50.874 1.00 67.19 172 LYS A N 1
ATOM 1407 C CA . LYS A 1 172 ? 55.783 3.883 -51.893 1.00 67.19 172 LYS A CA 1
ATOM 1408 C C . LYS A 1 172 ? 57.010 4.769 -51.652 1.00 67.19 172 LYS A C 1
ATOM 1410 O O . LYS A 1 172 ? 57.497 5.363 -52.609 1.00 67.19 172 LYS A O 1
ATOM 1415 N N . LYS A 1 173 ? 57.493 4.880 -50.411 1.00 60.38 173 LYS A N 1
ATOM 1416 C CA . LYS A 1 173 ? 58.719 5.617 -50.061 1.00 60.38 173 LYS A CA 1
ATOM 1417 C C . LYS A 1 173 ? 59.991 4.798 -50.298 1.00 60.38 173 LYS A C 1
ATOM 1419 O O . LYS A 1 173 ? 61.022 5.395 -50.579 1.00 60.38 173 LYS A O 1
ATOM 1424 N N . ASP A 1 174 ? 59.900 3.470 -50.255 1.00 55.72 174 ASP A N 1
ATOM 1425 C CA . ASP A 1 174 ? 61.032 2.557 -50.486 1.00 55.72 174 ASP A CA 1
ATOM 1426 C C . ASP A 1 174 ? 61.314 2.281 -51.977 1.00 55.72 174 ASP A C 1
ATOM 1428 O O . ASP A 1 174 ? 62.221 1.523 -52.320 1.00 55.72 174 ASP A O 1
ATOM 1432 N N . VAL A 1 175 ? 60.579 2.922 -52.894 1.00 52.44 175 VAL A N 1
ATOM 1433 C CA . VAL A 1 175 ? 60.971 2.980 -54.307 1.00 52.44 175 VAL A CA 1
ATOM 1434 C C . VAL A 1 175 ? 62.066 4.043 -54.436 1.00 52.44 175 VAL A C 1
ATOM 1436 O O . V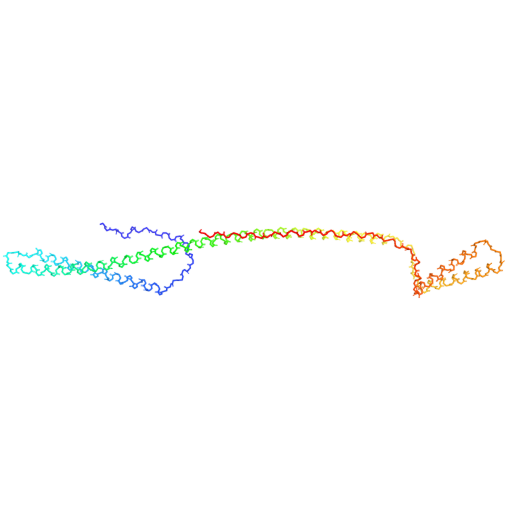AL A 1 175 ? 61.785 5.219 -54.189 1.00 52.44 175 VAL A O 1
ATOM 1439 N N . PRO A 1 176 ? 63.305 3.695 -54.833 1.00 49.81 176 PRO A N 1
ATOM 1440 C CA . PRO A 1 176 ? 64.352 4.685 -55.009 1.00 49.81 176 PRO A CA 1
ATOM 1441 C C . PRO A 1 176 ? 63.909 5.674 -56.088 1.00 49.81 176 PRO A C 1
ATOM 1443 O O . PRO A 1 176 ? 63.718 5.315 -57.251 1.00 49.81 176 PRO A O 1
ATOM 1446 N N . SER A 1 177 ? 63.735 6.928 -55.673 1.00 50.12 177 SER A N 1
ATOM 1447 C CA . SER A 1 177 ? 63.521 8.089 -56.530 1.00 50.12 177 SER A CA 1
ATOM 1448 C C . SER A 1 177 ? 64.652 8.181 -57.561 1.00 50.12 177 SER A C 1
ATOM 1450 O O . SER A 1 177 ? 65.673 8.834 -57.336 1.00 50.12 177 SER A O 1
ATOM 1452 N N . ARG A 1 178 ? 64.490 7.536 -58.720 1.00 50.00 178 ARG A N 1
ATOM 1453 C CA . ARG A 1 178 ? 65.294 7.847 -59.900 1.00 50.00 178 ARG A CA 1
ATOM 1454 C C . ARG A 1 178 ? 64.848 9.220 -60.402 1.00 50.00 178 ARG A C 1
ATOM 1456 O O . ARG A 1 178 ? 63.806 9.348 -61.032 1.00 50.00 178 ARG A O 1
ATOM 1463 N N . THR A 1 179 ? 65.705 10.203 -60.131 1.00 45.59 179 THR A N 1
ATOM 1464 C CA . THR A 1 179 ? 65.708 11.607 -60.583 1.00 45.59 179 THR A CA 1
ATOM 1465 C C . THR A 1 179 ? 64.711 12.559 -59.901 1.00 45.59 179 THR A C 1
ATOM 1467 O O . THR A 1 179 ? 63.534 12.228 -59.766 1.00 45.59 179 THR A O 1
ATOM 1470 N N . PRO A 1 180 ? 65.153 13.765 -59.484 1.00 47.50 180 PRO A N 1
ATOM 1471 C CA . PRO A 1 180 ? 64.250 14.794 -58.997 1.00 47.50 180 PRO A CA 1
ATOM 1472 C C . PRO A 1 180 ? 63.441 15.319 -60.186 1.00 47.50 180 PRO A C 1
ATOM 1474 O O . PRO A 1 180 ? 63.917 16.132 -60.976 1.00 47.50 180 PRO A O 1
ATOM 1477 N N . PHE A 1 181 ? 62.204 14.849 -60.325 1.00 49.38 181 PHE A N 1
ATOM 1478 C CA . PHE A 1 181 ? 61.224 15.509 -61.176 1.00 49.38 181 PHE A CA 1
ATOM 1479 C C . PHE A 1 181 ? 60.819 16.804 -60.470 1.00 49.38 181 PHE A C 1
ATOM 1481 O O . PHE A 1 181 ? 59.861 16.833 -59.701 1.00 49.38 181 PHE A O 1
ATOM 1488 N N . VAL A 1 182 ? 61.595 17.869 -60.681 1.00 51.75 182 VAL A N 1
ATOM 1489 C CA . VAL A 1 182 ? 61.140 19.226 -60.384 1.00 51.75 182 VAL A CA 1
ATOM 1490 C C . VAL A 1 182 ? 59.914 19.437 -61.270 1.00 51.75 182 VAL A C 1
ATOM 1492 O O . VAL A 1 182 ? 60.057 19.392 -62.497 1.00 51.75 182 VAL A O 1
ATOM 1495 N N . PRO A 1 183 ? 58.701 19.595 -60.713 1.00 55.50 183 PRO A N 1
ATOM 1496 C CA . PRO A 1 183 ? 57.537 19.861 -61.536 1.00 55.50 183 PRO A CA 1
ATOM 1497 C C . PRO A 1 183 ? 57.808 21.167 -62.285 1.00 55.50 183 PRO A C 1
ATOM 1499 O O . PRO A 1 183 ? 57.926 22.217 -61.652 1.00 55.50 183 PRO A O 1
ATOM 1502 N N . LYS A 1 184 ? 57.955 21.110 -63.618 1.00 61.31 184 LYS A N 1
ATOM 1503 C CA . LYS A 1 184 ? 58.010 22.320 -64.450 1.00 61.31 184 LYS A CA 1
ATOM 1504 C C . LYS A 1 184 ? 56.803 23.178 -64.076 1.00 61.31 184 LYS A C 1
ATOM 1506 O O . LYS A 1 184 ? 55.684 22.658 -64.001 1.00 61.31 184 LYS A O 1
ATOM 1511 N N . THR A 1 185 ? 57.016 24.464 -63.801 1.00 70.88 185 THR A N 1
ATOM 1512 C CA . THR A 1 185 ? 55.903 25.360 -63.473 1.00 70.88 185 THR A CA 1
ATOM 1513 C C . THR A 1 185 ? 54.901 25.350 -64.629 1.00 70.88 185 THR A C 1
ATOM 1515 O O . THR A 1 185 ? 55.265 25.119 -65.787 1.00 70.88 185 THR A O 1
ATOM 1518 N N . LYS A 1 186 ? 53.613 25.575 -64.334 1.00 69.94 186 LYS A N 1
ATOM 1519 C CA . LYS A 1 186 ? 52.559 25.607 -65.367 1.00 69.94 186 LYS A CA 1
ATOM 1520 C C . LYS A 1 186 ? 52.936 26.532 -66.533 1.00 69.94 186 LYS A C 1
ATOM 1522 O O . LYS A 1 186 ? 52.657 26.209 -67.680 1.00 69.94 186 LYS A O 1
ATOM 1527 N N . GLU A 1 187 ? 53.627 27.626 -66.236 1.00 70.56 187 GLU A N 1
ATOM 1528 C CA . GLU A 1 187 ? 54.130 28.607 -67.200 1.00 70.56 187 GLU A CA 1
ATOM 1529 C C . GLU A 1 187 ? 55.191 28.031 -68.147 1.00 70.56 187 GLU A C 1
ATOM 1531 O O . GLU A 1 187 ? 55.087 28.222 -69.356 1.00 70.56 187 GLU A O 1
ATOM 1536 N N . GLN A 1 188 ? 56.155 27.253 -67.640 1.00 75.94 188 GLN A N 1
ATOM 1537 C CA . GLN A 1 188 ? 57.144 26.568 -68.483 1.00 75.94 188 GLN A CA 1
ATOM 1538 C C . GLN A 1 188 ? 56.497 25.529 -69.399 1.00 75.94 188 GLN A C 1
ATOM 1540 O O . GLN A 1 188 ? 56.865 25.418 -70.566 1.00 75.94 188 GLN A O 1
ATOM 1545 N N . HIS A 1 189 ? 55.501 24.790 -68.904 1.00 74.69 189 HIS A N 1
ATOM 1546 C CA . HIS A 1 189 ? 54.789 23.830 -69.743 1.00 74.69 189 HIS A CA 1
ATOM 1547 C C . HIS A 1 189 ? 53.978 24.522 -70.849 1.00 74.69 189 HIS A C 1
ATOM 1549 O O . HIS A 1 189 ? 53.972 24.056 -71.986 1.00 74.69 189 HIS A O 1
ATOM 1555 N N . ILE A 1 190 ? 53.338 25.653 -70.539 1.00 76.62 190 ILE A N 1
ATOM 1556 C CA . ILE A 1 190 ? 52.626 26.475 -71.526 1.00 76.62 190 ILE A CA 1
ATOM 1557 C C . ILE A 1 190 ? 53.602 26.991 -72.593 1.00 76.62 190 ILE A C 1
ATOM 1559 O O . ILE A 1 190 ? 53.309 26.859 -73.779 1.00 76.62 190 ILE A O 1
ATOM 1563 N N . ALA A 1 191 ? 54.773 27.501 -72.198 1.00 80.38 191 ALA A N 1
ATOM 1564 C CA . ALA A 1 191 ? 55.787 27.997 -73.130 1.00 80.38 191 ALA A CA 1
ATOM 1565 C C . ALA A 1 191 ? 56.324 26.898 -74.071 1.00 80.38 191 ALA A C 1
ATOM 1567 O O . ALA A 1 191 ? 56.415 27.115 -75.283 1.00 80.38 191 ALA A O 1
ATOM 1568 N N . ASP A 1 192 ? 56.607 25.702 -73.542 1.00 80.88 192 ASP A N 1
ATOM 1569 C CA . ASP A 1 192 ? 57.050 24.548 -74.338 1.00 80.88 192 ASP A CA 1
ATOM 1570 C C . ASP A 1 192 ? 55.979 24.143 -75.373 1.00 80.88 192 ASP A C 1
ATOM 1572 O O . ASP A 1 192 ? 56.286 23.910 -76.547 1.00 80.88 192 ASP A O 1
ATOM 1576 N N . VAL A 1 193 ? 54.704 24.106 -74.961 1.00 81.19 193 VAL A N 1
ATOM 1577 C CA . VAL A 1 193 ? 53.574 23.762 -75.842 1.00 81.19 193 VAL A CA 1
ATOM 1578 C C . VAL A 1 193 ? 53.357 24.834 -76.916 1.00 81.19 193 VAL A C 1
ATOM 1580 O O . VAL A 1 193 ? 53.099 24.485 -78.066 1.00 81.19 193 VAL A O 1
ATOM 1583 N N . GLU A 1 194 ? 53.501 26.122 -76.591 1.00 83.25 194 GLU A N 1
ATOM 1584 C CA . GLU A 1 194 ? 53.418 27.214 -77.573 1.00 83.25 194 GLU A CA 1
ATOM 1585 C C . GLU A 1 194 ? 54.526 27.158 -78.620 1.00 83.25 194 GLU A C 1
ATOM 1587 O O . GLU A 1 194 ? 54.258 27.352 -79.806 1.00 83.25 194 GLU A O 1
ATOM 1592 N N . SER A 1 195 ? 55.761 26.895 -78.190 1.00 85.75 195 SER A N 1
ATOM 1593 C CA . SER A 1 195 ? 56.911 26.769 -79.087 1.00 85.75 195 SER A CA 1
ATOM 1594 C C . SER A 1 195 ? 56.712 25.614 -80.071 1.00 85.75 195 SER A C 1
ATOM 1596 O O . SER A 1 195 ? 56.844 25.780 -81.287 1.00 85.75 195 SER A O 1
ATOM 1598 N N . HIS A 1 196 ? 56.282 24.456 -79.561 1.00 83.62 196 HIS A N 1
ATOM 1599 C CA . HIS A 1 196 ? 56.024 23.288 -80.396 1.00 83.62 196 HIS A CA 1
ATOM 1600 C C . HIS A 1 196 ? 54.871 23.517 -81.385 1.00 83.62 196 HIS A C 1
ATOM 1602 O O . HIS A 1 196 ? 54.938 23.095 -82.539 1.00 83.62 196 HIS A O 1
ATOM 1608 N N . LEU A 1 197 ? 53.834 24.241 -80.961 1.00 86.81 197 LEU A N 1
ATOM 1609 C CA . LEU A 1 197 ? 52.696 24.593 -81.805 1.00 86.81 197 LEU A CA 1
ATOM 1610 C C . LEU A 1 197 ? 53.108 25.514 -82.961 1.00 86.81 197 LEU A C 1
ATOM 1612 O O . LEU A 1 197 ? 52.706 25.254 -84.093 1.00 86.81 197 LEU A O 1
ATOM 1616 N N . ARG A 1 198 ? 53.961 26.520 -82.717 1.00 84.88 198 ARG A N 1
ATOM 1617 C CA . ARG A 1 198 ? 54.504 27.380 -83.789 1.00 84.88 198 ARG A CA 1
ATOM 1618 C C . ARG A 1 198 ? 55.310 26.576 -84.806 1.00 84.88 198 ARG A C 1
ATOM 1620 O O . ARG A 1 198 ? 55.087 26.726 -86.003 1.00 84.88 198 ARG A O 1
ATOM 1627 N N . SER A 1 199 ? 56.174 25.673 -84.337 1.00 86.50 199 SER A N 1
ATOM 1628 C CA . SER A 1 199 ? 56.965 24.801 -85.217 1.00 86.50 199 SER A CA 1
ATOM 1629 C C . SER A 1 199 ? 56.080 23.896 -86.087 1.00 86.50 199 SER A C 1
ATOM 1631 O O . SER A 1 199 ? 56.339 23.722 -87.279 1.00 86.50 199 SER A O 1
ATOM 1633 N N . LEU A 1 200 ? 54.991 23.357 -85.527 1.00 85.12 200 LEU A N 1
ATOM 1634 C CA . LEU A 1 200 ? 54.023 22.561 -86.285 1.00 85.12 200 LEU A CA 1
ATOM 1635 C C . LEU A 1 200 ? 53.239 23.401 -87.303 1.00 85.12 200 LEU A C 1
ATOM 1637 O O . LEU A 1 200 ? 52.999 22.931 -88.414 1.00 85.12 200 LEU A O 1
ATOM 1641 N N . GLU A 1 201 ? 52.860 24.635 -86.960 1.00 84.44 201 GLU A N 1
ATOM 1642 C CA . GLU A 1 201 ? 52.179 25.556 -87.878 1.00 84.44 201 GLU A CA 1
ATOM 1643 C C . GLU A 1 201 ? 53.074 25.999 -89.042 1.00 84.44 201 GLU A C 1
ATOM 1645 O O . GLU A 1 201 ? 52.597 26.087 -90.176 1.00 84.44 201 GLU A O 1
ATOM 1650 N N . GLU A 1 202 ? 54.361 26.246 -88.792 1.00 85.06 202 GLU A N 1
ATOM 1651 C CA . GLU A 1 202 ? 55.354 26.512 -89.840 1.00 85.06 202 GLU A CA 1
ATOM 1652 C C . GLU A 1 202 ? 55.524 25.296 -90.747 1.00 85.06 202 GLU A C 1
ATOM 1654 O O . GLU A 1 202 ? 55.343 25.408 -91.958 1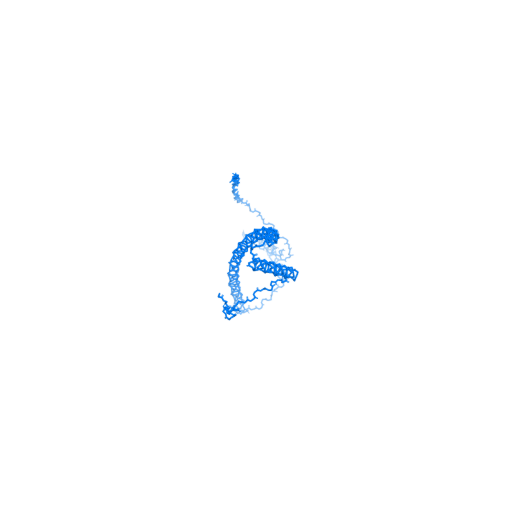.00 85.06 202 GLU A O 1
ATOM 1659 N N . ARG A 1 203 ? 55.706 24.104 -90.166 1.00 82.69 203 ARG A N 1
ATOM 1660 C CA . ARG A 1 203 ? 55.799 22.858 -90.935 1.00 82.69 203 ARG A CA 1
ATOM 1661 C C . ARG A 1 203 ? 54.550 22.600 -91.783 1.00 82.69 203 ARG A C 1
ATOM 1663 O O . ARG A 1 203 ? 54.664 22.140 -92.915 1.00 82.69 203 ARG A O 1
ATOM 1670 N N . HIS A 1 204 ? 53.359 22.914 -91.274 1.00 82.69 204 HIS A N 1
ATOM 1671 C CA . HIS A 1 204 ? 52.112 22.811 -92.035 1.00 82.69 204 HIS A CA 1
ATOM 1672 C C . HIS A 1 204 ? 52.056 23.806 -93.206 1.00 82.69 204 HIS A C 1
ATOM 1674 O O . HIS A 1 204 ? 51.629 23.445 -94.304 1.00 82.69 204 HIS A O 1
ATOM 1680 N N . LYS A 1 205 ? 52.514 25.051 -93.006 1.00 81.75 205 LYS A N 1
ATOM 1681 C CA . LYS A 1 205 ? 52.617 26.054 -94.081 1.00 81.75 205 LYS A CA 1
ATOM 1682 C C . LYS A 1 205 ? 53.623 25.632 -95.149 1.00 81.75 205 LYS A C 1
ATOM 1684 O O . LYS A 1 205 ? 53.320 25.775 -96.332 1.00 81.75 205 LYS A O 1
ATOM 1689 N N . ASP A 1 206 ? 54.764 25.086 -94.748 1.00 82.19 206 ASP A N 1
ATOM 1690 C CA . ASP A 1 206 ? 55.808 24.639 -95.670 1.00 82.19 206 ASP A CA 1
ATOM 1691 C C . ASP A 1 206 ? 55.359 23.423 -96.480 1.00 82.19 206 ASP A C 1
ATOM 1693 O O . ASP A 1 206 ? 55.506 23.416 -97.701 1.00 82.19 206 ASP A O 1
ATOM 1697 N N . LEU A 1 207 ? 54.699 22.446 -95.847 1.00 79.06 207 LEU A N 1
ATOM 1698 C CA . LEU A 1 207 ? 54.090 21.312 -96.553 1.00 79.06 207 LEU A CA 1
ATOM 1699 C C . LEU A 1 207 ? 53.033 21.776 -97.565 1.00 79.06 207 LEU A C 1
ATOM 1701 O O . LEU A 1 207 ? 53.017 21.300 -98.701 1.00 79.06 207 LEU A O 1
ATOM 1705 N N . LYS A 1 208 ? 52.201 22.761 -97.197 1.00 79.00 208 LYS A N 1
ATOM 1706 C CA . LYS A 1 208 ? 51.201 23.349 -98.101 1.00 79.00 208 LYS A CA 1
ATOM 1707 C C . LYS A 1 208 ? 51.840 24.097 -99.277 1.00 79.00 208 LYS A C 1
ATOM 1709 O O . LYS A 1 208 ? 51.311 24.036 -100.382 1.00 79.00 208 LYS A O 1
ATOM 1714 N N . ARG A 1 209 ? 52.962 24.791 -99.053 1.00 79.50 209 ARG A N 1
ATOM 1715 C CA . ARG A 1 209 ? 53.706 25.528 -100.091 1.00 79.50 209 ARG A CA 1
ATOM 1716 C C . ARG A 1 209 ? 54.462 24.609 -101.045 1.00 79.50 209 ARG A C 1
ATOM 1718 O O . ARG A 1 209 ? 54.480 24.884 -102.237 1.00 79.50 209 ARG A O 1
ATOM 1725 N N . MET A 1 210 ? 55.072 23.539 -100.538 1.00 77.25 210 MET A N 1
ATOM 1726 C CA . MET A 1 210 ? 55.899 22.642 -101.349 1.00 77.25 210 MET A CA 1
ATOM 1727 C C . MET A 1 210 ? 55.085 21.722 -102.263 1.00 77.25 210 MET A C 1
ATOM 1729 O O . MET A 1 210 ? 55.663 21.140 -103.171 1.00 77.25 210 MET A O 1
ATOM 1733 N N . GLY A 1 211 ? 53.773 21.553 -102.044 1.00 66.19 211 GLY A N 1
ATOM 1734 C CA . GLY A 1 211 ? 52.886 20.765 -102.921 1.00 66.19 211 GLY A CA 1
ATOM 1735 C C . GLY A 1 211 ? 53.195 19.258 -103.003 1.00 66.19 211 GLY A C 1
ATOM 1736 O O . GLY A 1 211 ? 52.404 18.503 -103.557 1.00 66.19 211 GLY A O 1
ATOM 1737 N N . ILE A 1 212 ? 54.311 18.814 -102.419 1.00 62.62 212 ILE A N 1
ATOM 1738 C CA . ILE A 1 212 ? 54.797 17.435 -102.370 1.00 62.62 212 ILE A CA 1
ATOM 1739 C C . ILE A 1 212 ? 54.580 16.932 -100.941 1.00 62.62 212 ILE A C 1
ATOM 1741 O O . ILE A 1 212 ? 55.443 17.054 -100.076 1.00 62.62 212 ILE A O 1
ATOM 1745 N N . HIS A 1 213 ? 53.383 16.432 -100.666 1.00 67.44 213 HIS A N 1
ATOM 1746 C CA . HIS A 1 213 ? 53.040 15.796 -99.396 1.00 67.44 213 HIS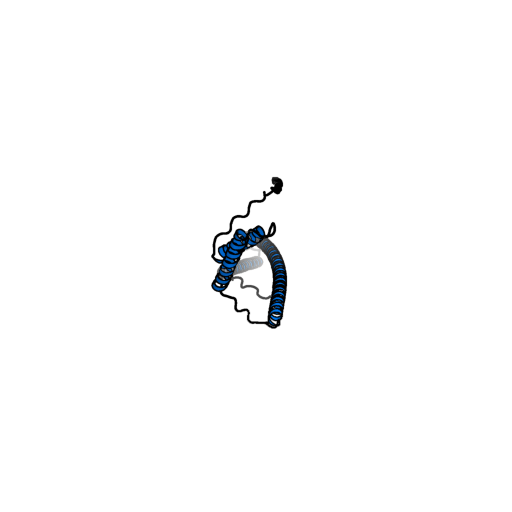 A CA 1
ATOM 1747 C C . HIS A 1 213 ? 52.139 14.598 -99.673 1.00 67.44 213 HIS A C 1
ATOM 1749 O O . HIS A 1 213 ? 51.342 14.607 -100.615 1.00 67.44 213 HIS A O 1
ATOM 1755 N N . SER A 1 214 ? 52.279 13.535 -98.879 1.00 70.81 214 SER A N 1
ATOM 1756 C CA . SER A 1 214 ? 51.439 12.348 -99.055 1.00 70.81 214 SER A CA 1
ATOM 1757 C C . SER A 1 214 ? 49.972 12.680 -98.734 1.00 70.81 214 SER A C 1
ATOM 1759 O O . SER A 1 214 ? 49.696 13.596 -97.954 1.00 70.81 214 SER A O 1
ATOM 1761 N N . LYS A 1 215 ? 49.013 11.944 -99.328 1.00 63.75 215 LYS A N 1
ATOM 1762 C CA . LYS A 1 215 ? 47.547 12.209 -99.326 1.00 63.75 215 LYS A CA 1
ATOM 1763 C C . LYS A 1 215 ? 46.858 12.193 -97.935 1.00 63.75 215 LYS A C 1
ATOM 1765 O O . LYS A 1 215 ? 45.652 12.022 -97.843 1.00 63.75 215 LYS A O 1
ATOM 1770 N N . GLY A 1 216 ? 47.597 12.357 -96.843 1.00 72.38 216 GLY A N 1
ATOM 1771 C CA . GLY A 1 216 ? 47.074 12.511 -95.484 1.00 72.38 216 GLY A CA 1
ATOM 1772 C C . GLY A 1 216 ? 48.071 13.109 -94.483 1.00 72.38 216 GLY A C 1
ATOM 1773 O O . GLY A 1 216 ? 47.782 13.140 -93.290 1.00 72.38 216 GLY A O 1
ATOM 1774 N N . GLU A 1 217 ? 49.250 13.566 -94.917 1.00 76.50 217 GLU A N 1
ATOM 1775 C CA . GLU A 1 217 ? 50.232 14.201 -94.024 1.00 76.50 217 GLU A CA 1
ATOM 1776 C C . GLU A 1 217 ? 49.782 15.582 -93.558 1.00 76.50 217 GLU A C 1
ATOM 1778 O O . GLU A 1 217 ? 49.903 15.895 -92.374 1.00 76.50 217 GLU A O 1
ATOM 1783 N N . LEU A 1 218 ? 49.204 16.373 -94.464 1.00 79.12 218 LEU A N 1
ATOM 1784 C CA . LEU A 1 218 ? 48.692 17.703 -94.146 1.00 79.12 218 LEU A CA 1
ATOM 1785 C C . LEU A 1 218 ? 47.590 17.623 -93.073 1.00 79.12 218 LEU A C 1
ATOM 1787 O O . LEU A 1 218 ? 47.663 18.307 -92.054 1.00 79.12 218 LEU A O 1
ATOM 1791 N N . ASP A 1 219 ? 46.649 16.688 -93.239 1.00 78.56 219 ASP A N 1
ATOM 1792 C CA . ASP A 1 219 ? 45.553 16.450 -92.293 1.00 78.56 219 ASP A CA 1
ATOM 1793 C C . ASP A 1 219 ? 46.051 15.960 -90.929 1.00 78.56 219 ASP A C 1
ATOM 1795 O O . ASP A 1 219 ? 45.529 16.363 -89.889 1.00 78.56 219 ASP A O 1
ATOM 1799 N N . ARG A 1 220 ? 47.085 15.108 -90.899 1.00 81.06 220 ARG A N 1
ATOM 1800 C CA . ARG A 1 220 ? 47.688 14.642 -89.641 1.00 81.06 220 ARG A CA 1
ATOM 1801 C C . ARG A 1 220 ? 48.357 15.785 -88.890 1.00 81.06 220 ARG A C 1
ATOM 1803 O O . ARG A 1 220 ? 48.158 15.905 -87.684 1.00 81.06 220 ARG A O 1
ATOM 1810 N N . VAL A 1 221 ? 49.122 16.631 -89.582 1.00 78.88 221 VAL A N 1
ATOM 1811 C CA . VAL A 1 221 ? 49.757 17.799 -88.956 1.00 78.88 221 VAL A CA 1
ATOM 1812 C C . VAL A 1 221 ? 48.688 18.781 -88.463 1.00 78.88 221 VAL A C 1
ATOM 1814 O O . VAL A 1 221 ? 48.779 19.233 -87.323 1.00 78.88 221 VAL A O 1
ATOM 1817 N N . GLN A 1 222 ? 47.622 19.021 -89.236 1.00 81.06 222 GLN A N 1
ATOM 1818 C CA . GLN A 1 222 ? 46.497 19.861 -88.815 1.00 81.06 222 GLN A CA 1
ATOM 1819 C C . GLN A 1 222 ? 45.783 19.301 -87.570 1.00 81.06 222 GLN A C 1
ATOM 1821 O O . GLN A 1 222 ? 45.559 20.037 -86.612 1.00 81.06 222 GLN A O 1
ATOM 1826 N N . GLN A 1 223 ? 45.524 17.989 -87.503 1.00 82.81 223 GLN A N 1
ATOM 1827 C CA . GLN A 1 223 ? 44.942 17.358 -86.309 1.00 82.81 223 GLN A CA 1
ATOM 1828 C C . GLN A 1 223 ? 45.833 17.492 -85.067 1.00 82.81 223 GLN A C 1
ATOM 1830 O O . GLN A 1 223 ? 45.328 17.627 -83.948 1.00 82.81 223 GLN A O 1
ATOM 1835 N N . VAL A 1 224 ? 47.158 17.425 -85.227 1.00 82.38 224 VAL A N 1
ATOM 1836 C CA . VAL A 1 224 ? 48.094 17.602 -84.108 1.00 82.38 224 VAL A CA 1
ATOM 1837 C C . VAL A 1 224 ? 48.127 19.064 -83.657 1.00 82.38 224 VAL A C 1
ATOM 1839 O O . VAL A 1 224 ? 48.116 19.302 -82.446 1.00 82.38 224 VAL A O 1
ATOM 1842 N N . ILE A 1 225 ? 48.087 20.024 -84.589 1.00 82.50 225 ILE A N 1
ATOM 1843 C CA . ILE A 1 225 ? 47.943 21.457 -84.287 1.00 82.50 225 ILE A CA 1
ATOM 1844 C C . ILE A 1 225 ? 46.654 21.699 -83.496 1.00 82.50 225 ILE A C 1
ATOM 1846 O O . ILE A 1 225 ? 46.700 22.324 -82.438 1.00 82.50 225 ILE A O 1
ATOM 1850 N N . ASP A 1 226 ? 45.521 21.151 -83.937 1.00 81.44 226 ASP A N 1
ATOM 1851 C CA . ASP A 1 226 ? 44.227 21.344 -83.273 1.00 81.44 226 ASP A CA 1
ATOM 1852 C C . ASP A 1 226 ? 44.224 20.759 -81.853 1.00 81.44 226 ASP A C 1
ATOM 1854 O O . ASP A 1 226 ? 43.756 21.397 -80.904 1.00 81.44 226 ASP A O 1
ATOM 1858 N N . LYS A 1 227 ? 44.829 19.580 -81.659 1.00 81.31 227 LYS A N 1
ATOM 1859 C CA . LYS A 1 227 ? 45.007 18.982 -80.325 1.00 81.31 227 LYS A CA 1
ATOM 1860 C C . LYS A 1 227 ? 45.866 19.860 -79.414 1.00 81.31 227 LYS A C 1
ATOM 1862 O O . LYS A 1 227 ? 45.486 20.068 -78.261 1.00 81.31 227 LYS A O 1
ATOM 1867 N N . HIS A 1 228 ? 46.975 20.407 -79.917 1.00 79.50 228 HIS A N 1
ATOM 1868 C CA . HIS A 1 228 ? 47.852 21.281 -79.131 1.00 79.50 228 HIS A CA 1
ATOM 1869 C C . HIS A 1 228 ? 47.198 22.637 -78.835 1.00 79.50 228 HIS A C 1
ATOM 1871 O O . HIS A 1 228 ? 47.297 23.108 -77.705 1.00 79.50 228 HIS A O 1
ATOM 1877 N N . LYS A 1 229 ? 46.435 23.220 -79.772 1.00 81.81 229 LYS A N 1
ATOM 1878 C CA . LYS A 1 229 ? 45.612 24.423 -79.529 1.00 81.81 229 LYS A CA 1
ATOM 1879 C C . LYS A 1 229 ? 44.590 24.187 -78.425 1.00 81.81 229 LYS A C 1
ATOM 1881 O O . LYS A 1 229 ? 44.448 25.008 -77.522 1.00 81.81 229 LYS A O 1
ATOM 1886 N N . THR A 1 230 ? 43.918 23.038 -78.460 1.00 78.00 230 THR A N 1
ATOM 1887 C CA . THR A 1 230 ? 42.920 22.667 -77.448 1.00 78.00 230 THR A CA 1
ATOM 1888 C C . THR A 1 230 ? 43.568 22.437 -76.079 1.00 78.00 230 THR A C 1
ATOM 1890 O O . THR A 1 230 ? 43.033 22.868 -75.058 1.00 78.00 230 THR A O 1
ATOM 1893 N N . ALA A 1 231 ? 44.735 21.787 -76.037 1.00 75.44 231 ALA A N 1
ATOM 1894 C CA . ALA A 1 231 ? 45.499 21.586 -74.808 1.00 75.44 231 ALA A CA 1
ATOM 1895 C C . ALA A 1 231 ? 46.011 22.914 -74.223 1.00 75.44 231 ALA A C 1
ATOM 1897 O O . ALA A 1 231 ? 45.891 23.132 -73.018 1.00 75.44 231 ALA A O 1
ATOM 1898 N N . LEU A 1 232 ? 46.493 23.827 -75.071 1.00 78.00 232 LEU A N 1
ATOM 1899 C CA . LEU A 1 232 ? 46.941 25.159 -74.668 1.00 78.00 232 LEU A CA 1
ATOM 1900 C C . LEU A 1 232 ? 45.781 26.008 -74.126 1.00 78.00 232 LEU A C 1
ATOM 1902 O O . LEU A 1 232 ? 45.920 26.649 -73.087 1.00 78.00 232 LEU A O 1
ATOM 1906 N N . ALA A 1 233 ? 44.614 25.966 -74.777 1.00 74.56 233 ALA A N 1
ATOM 1907 C CA . ALA A 1 233 ? 43.408 26.647 -74.306 1.00 74.56 233 ALA A CA 1
ATOM 1908 C C . ALA A 1 233 ? 42.962 26.131 -72.925 1.00 74.56 233 ALA A C 1
ATOM 1910 O O . ALA A 1 233 ? 42.637 26.927 -72.045 1.00 74.56 233 ALA A O 1
ATOM 1911 N N . ARG A 1 234 ? 43.026 24.810 -72.695 1.00 71.12 234 ARG A N 1
ATOM 1912 C CA . ARG A 1 234 ? 42.761 24.205 -71.377 1.00 71.12 234 ARG A CA 1
ATOM 1913 C C . ARG A 1 234 ? 43.782 24.636 -70.324 1.00 71.12 234 ARG A C 1
ATOM 1915 O O . ARG A 1 234 ? 43.393 24.959 -69.207 1.00 71.12 234 ARG A O 1
ATOM 1922 N N . ALA A 1 235 ? 45.069 24.665 -70.672 1.00 68.25 235 ALA A N 1
ATOM 1923 C CA . ALA A 1 235 ? 46.135 25.072 -69.756 1.00 68.25 235 ALA A CA 1
ATOM 1924 C C . ALA A 1 235 ? 46.046 26.561 -69.364 1.00 68.25 235 ALA A C 1
ATOM 1926 O O . ALA A 1 235 ? 46.374 26.908 -68.231 1.00 68.25 235 ALA A O 1
ATOM 1927 N N . LYS A 1 236 ? 45.545 27.418 -70.266 1.00 72.38 236 LYS A N 1
ATOM 1928 C CA . LYS A 1 236 ? 45.292 28.854 -70.037 1.00 72.38 236 LYS A CA 1
ATOM 1929 C C . LYS A 1 236 ? 43.922 29.170 -69.411 1.00 72.38 236 LYS A C 1
ATOM 1931 O O . LYS A 1 236 ? 43.604 30.340 -69.227 1.00 72.38 236 LYS A O 1
ATOM 1936 N N . GLY A 1 237 ? 43.119 28.157 -69.073 1.00 65.25 237 GLY A N 1
ATOM 1937 C CA . GLY A 1 237 ? 41.854 28.333 -68.350 1.00 65.25 237 GLY A CA 1
ATOM 1938 C C . GLY A 1 237 ? 40.631 28.690 -69.206 1.00 65.25 237 GLY A C 1
ATOM 1939 O O . GLY A 1 237 ? 39.650 29.193 -68.665 1.00 65.25 237 GLY A O 1
ATOM 1940 N N . ALA A 1 238 ? 40.647 28.432 -70.518 1.00 59.09 238 ALA A N 1
ATOM 1941 C CA . ALA A 1 238 ? 39.465 28.622 -71.363 1.00 59.09 238 ALA A CA 1
ATOM 1942 C C . ALA A 1 238 ? 38.402 27.520 -71.120 1.00 59.09 238 ALA A C 1
ATOM 1944 O O . ALA A 1 238 ? 38.764 26.349 -70.950 1.00 59.09 238 ALA A O 1
ATOM 1945 N N . PRO A 1 239 ? 37.094 27.853 -71.122 1.00 54.44 239 PRO A N 1
ATOM 1946 C CA . PRO A 1 239 ? 36.019 26.889 -70.881 1.00 54.44 239 PRO A CA 1
ATOM 1947 C C . PRO A 1 239 ? 35.936 25.819 -71.983 1.00 54.44 239 PRO A C 1
ATOM 1949 O O . PRO A 1 239 ? 36.144 26.091 -73.165 1.00 54.44 239 PRO A O 1
ATOM 1952 N N . LEU A 1 240 ? 35.643 24.576 -71.580 1.00 49.22 240 LEU A N 1
ATOM 1953 C CA . LEU A 1 240 ? 35.589 23.404 -72.462 1.00 49.22 240 LEU A CA 1
ATOM 1954 C C . LEU A 1 240 ? 34.494 23.550 -73.539 1.00 49.22 240 LEU A C 1
ATOM 1956 O O . LEU A 1 240 ? 33.370 23.924 -73.199 1.00 49.22 240 LEU A O 1
ATOM 1960 N N . PRO A 1 241 ? 34.753 23.178 -74.810 1.00 52.38 241 PRO A N 1
ATOM 1961 C CA . PRO A 1 241 ? 33.681 23.029 -75.787 1.00 52.38 241 PRO A CA 1
ATOM 1962 C C . PRO A 1 241 ? 32.760 21.874 -75.366 1.00 52.38 241 PRO A C 1
ATOM 1964 O O . PRO A 1 241 ? 33.229 20.778 -75.046 1.00 52.38 241 PRO A O 1
ATOM 1967 N N . ALA A 1 242 ? 31.451 22.136 -75.345 1.00 45.75 242 ALA A N 1
ATOM 1968 C CA . ALA A 1 242 ? 30.439 21.178 -74.912 1.00 45.75 242 ALA A CA 1
ATOM 1969 C C . ALA A 1 242 ? 30.484 19.887 -75.759 1.00 45.75 242 ALA A C 1
ATOM 1971 O O . ALA A 1 242 ? 30.570 19.965 -76.990 1.00 45.75 242 ALA A O 1
ATOM 1972 N N . PRO A 1 243 ? 30.416 18.692 -75.142 1.00 41.62 243 PRO A N 1
ATOM 1973 C CA . PRO A 1 243 ? 30.346 17.447 -75.892 1.00 41.62 243 PRO A CA 1
ATOM 1974 C C . PRO A 1 243 ? 29.031 17.387 -76.680 1.00 41.62 243 PRO A C 1
ATOM 1976 O O . PRO A 1 243 ? 27.956 17.645 -76.137 1.00 41.62 243 PRO A O 1
ATOM 1979 N N . ARG A 1 244 ? 29.117 17.037 -77.972 1.00 43.00 244 ARG A N 1
ATOM 1980 C CA . ARG A 1 244 ? 27.946 16.756 -78.818 1.00 43.00 244 ARG A CA 1
ATOM 1981 C C . ARG A 1 244 ? 27.099 15.671 -78.144 1.00 43.00 244 ARG A C 1
ATOM 1983 O O . ARG A 1 244 ? 27.600 14.581 -77.873 1.00 43.00 244 ARG A O 1
ATOM 1990 N N . SER A 1 245 ? 25.841 15.993 -77.849 1.00 39.59 245 SER A N 1
ATOM 1991 C CA . SER A 1 245 ? 24.905 15.122 -77.143 1.00 39.59 245 SER A CA 1
ATOM 1992 C C . SER A 1 245 ? 24.648 13.830 -77.925 1.00 39.59 245 SER A C 1
ATOM 1994 O O . SER A 1 245 ? 24.168 13.841 -79.057 1.00 39.59 245 SER A O 1
ATOM 1996 N N . ALA A 1 246 ? 24.955 12.692 -77.305 1.00 40.50 246 ALA A N 1
ATOM 1997 C CA . ALA A 1 246 ? 24.387 11.410 -77.692 1.00 40.50 246 ALA A CA 1
ATOM 1998 C C . ALA A 1 246 ? 23.056 11.245 -76.948 1.00 40.50 246 ALA A C 1
ATOM 2000 O O . ALA A 1 246 ? 22.989 11.409 -75.730 1.00 40.50 246 ALA A O 1
ATOM 2001 N N . ALA A 1 247 ? 21.999 10.971 -77.708 1.00 41.56 247 ALA A N 1
ATOM 2002 C CA . ALA A 1 247 ? 20.628 10.803 -77.253 1.00 41.56 247 ALA A CA 1
ATOM 2003 C C . ALA A 1 247 ? 20.513 9.856 -76.043 1.00 41.56 247 ALA A C 1
ATOM 2005 O O . ALA A 1 247 ? 20.821 8.665 -76.129 1.00 41.56 247 ALA A O 1
ATOM 2006 N N . ALA A 1 248 ? 20.023 10.386 -74.922 1.00 41.31 248 ALA A N 1
ATOM 2007 C CA . ALA A 1 248 ? 19.626 9.597 -73.767 1.00 41.31 248 ALA A CA 1
ATOM 2008 C C . ALA A 1 248 ? 18.334 8.833 -74.099 1.00 41.31 248 ALA A C 1
ATOM 2010 O O . ALA A 1 248 ? 17.273 9.430 -74.280 1.00 41.31 248 ALA A O 1
ATOM 2011 N N . LYS A 1 249 ? 18.418 7.502 -74.186 1.00 42.25 249 LYS A N 1
ATOM 2012 C CA . LYS A 1 249 ? 17.236 6.632 -74.152 1.00 42.25 249 LYS A CA 1
ATOM 2013 C C . LYS A 1 249 ? 16.632 6.680 -72.738 1.00 42.25 249 LYS A C 1
ATOM 2015 O O . LYS A 1 249 ? 17.389 6.532 -71.777 1.00 42.25 249 LYS A O 1
ATOM 2020 N N . PRO A 1 250 ? 15.310 6.859 -72.575 1.00 44.44 250 PRO A N 1
ATOM 2021 C CA . PRO A 1 250 ? 14.687 6.861 -71.258 1.00 44.44 250 PRO A CA 1
ATOM 2022 C C . PRO A 1 250 ? 14.618 5.437 -70.687 1.00 44.44 250 PRO A C 1
ATOM 2024 O O . PRO A 1 250 ? 14.116 4.516 -71.329 1.00 44.44 250 PRO A O 1
ATOM 2027 N N . VAL A 1 251 ? 15.119 5.268 -69.463 1.00 41.62 251 VAL A N 1
ATOM 2028 C CA . VAL A 1 251 ? 14.931 4.065 -68.641 1.00 41.62 251 VAL A CA 1
ATOM 2029 C C . VAL A 1 251 ? 13.537 4.143 -67.995 1.00 41.62 251 VAL A C 1
ATOM 2031 O O . VAL A 1 251 ? 13.191 5.197 -67.457 1.00 41.62 251 VAL A O 1
ATOM 2034 N N . PRO A 1 252 ? 12.708 3.083 -68.037 1.00 46.12 252 PRO A N 1
ATOM 2035 C CA . PRO A 1 252 ? 11.364 3.120 -67.473 1.00 46.12 252 PRO A CA 1
ATOM 2036 C C . PRO A 1 252 ? 11.399 3.130 -65.939 1.00 46.12 252 PRO A C 1
ATOM 2038 O O . PRO A 1 252 ? 11.966 2.248 -65.296 1.00 46.12 252 PRO A O 1
ATOM 2041 N N . VAL A 1 253 ? 10.746 4.140 -65.365 1.00 49.09 253 VAL A N 1
ATOM 2042 C CA . VAL A 1 253 ? 10.492 4.305 -63.931 1.00 49.09 253 VAL A CA 1
ATOM 2043 C C . VAL A 1 253 ? 9.498 3.233 -63.469 1.00 49.09 253 VAL A C 1
ATOM 2045 O O . VAL A 1 253 ? 8.353 3.201 -63.925 1.00 49.09 253 VAL A O 1
ATOM 2048 N N . GLN A 1 254 ? 9.916 2.356 -62.553 1.00 44.19 254 GLN A N 1
ATOM 2049 C CA . GLN A 1 254 ? 8.999 1.461 -61.844 1.00 44.19 254 GLN A CA 1
ATOM 2050 C C . GLN A 1 254 ? 8.107 2.279 -60.895 1.00 44.19 254 GLN A C 1
ATOM 2052 O O . GLN A 1 254 ? 8.589 3.054 -60.071 1.00 44.19 254 GLN A O 1
ATOM 2057 N N . LYS A 1 255 ? 6.788 2.104 -61.030 1.00 50.16 255 LYS A N 1
ATOM 2058 C CA . LYS A 1 255 ? 5.765 2.686 -60.149 1.00 50.16 255 LYS A CA 1
ATOM 2059 C C . LYS A 1 255 ? 5.843 2.082 -58.736 1.00 50.16 255 LYS A C 1
ATOM 2061 O O . LYS A 1 255 ? 5.995 0.866 -58.624 1.00 50.16 255 LYS A O 1
ATOM 2066 N N . PRO A 1 256 ? 5.616 2.867 -57.667 1.00 42.12 256 PRO A N 1
ATOM 2067 C CA . PRO A 1 256 ? 5.389 2.323 -56.335 1.00 42.12 256 PRO A CA 1
ATOM 2068 C C . PRO A 1 256 ? 3.986 1.701 -56.242 1.00 42.12 256 PRO A C 1
ATOM 2070 O O . PRO A 1 256 ? 2.978 2.330 -56.571 1.00 42.12 256 PRO A O 1
ATOM 2073 N N . VAL A 1 257 ? 3.924 0.449 -55.787 1.00 45.56 257 VAL A N 1
ATOM 2074 C CA . VAL A 1 257 ? 2.677 -0.262 -55.488 1.00 45.56 257 VAL A CA 1
ATOM 2075 C C . VAL A 1 257 ? 2.141 0.232 -54.145 1.00 45.56 257 VAL A C 1
ATOM 2077 O O . VAL A 1 257 ? 2.759 0.044 -53.101 1.00 45.56 257 VAL A O 1
ATOM 2080 N N . ALA A 1 258 ? 0.967 0.858 -54.182 1.00 45.03 258 ALA A N 1
ATOM 2081 C CA . ALA A 1 258 ? 0.189 1.213 -53.006 1.00 45.03 258 ALA A CA 1
ATOM 2082 C C . ALA A 1 258 ? -0.311 -0.055 -52.294 1.00 45.03 258 ALA A C 1
ATOM 2084 O O . ALA A 1 258 ? -1.107 -0.809 -52.858 1.00 45.03 258 ALA A O 1
ATOM 2085 N N . GLN A 1 259 ? 0.107 -0.276 -51.044 1.00 46.94 259 GLN A N 1
ATOM 2086 C CA . GLN A 1 259 ? -0.545 -1.245 -50.166 1.00 46.94 259 GLN A CA 1
ATOM 2087 C C . GLN A 1 259 ? -1.655 -0.593 -49.340 1.00 46.94 259 GLN A C 1
ATOM 2089 O O . GLN A 1 259 ? -1.589 0.539 -48.865 1.00 46.94 259 GLN A O 1
ATOM 2094 N N . LYS A 1 260 ? -2.737 -1.357 -49.282 1.00 47.00 260 LYS A N 1
ATOM 2095 C CA . LYS A 1 260 ? -4.116 -0.986 -49.012 1.00 47.00 260 LYS A CA 1
ATOM 2096 C C . LYS A 1 260 ? -4.373 -0.967 -47.504 1.00 47.00 260 LYS A C 1
ATOM 2098 O O . LYS A 1 260 ? -4.033 -1.910 -46.798 1.00 47.00 260 LYS A O 1
ATOM 2103 N N . LYS A 1 261 ? -5.049 0.087 -47.045 1.00 48.03 261 LYS A N 1
ATOM 2104 C CA . LYS A 1 261 ? -5.665 0.216 -45.71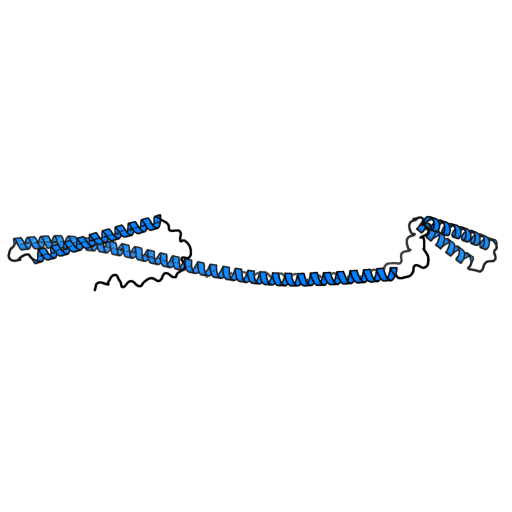6 1.00 48.03 261 LYS A CA 1
ATOM 2105 C C . LYS A 1 261 ? -6.507 -1.023 -45.365 1.00 48.03 261 LYS A C 1
ATOM 2107 O O . LYS A 1 261 ? -7.404 -1.380 -46.126 1.00 48.03 261 LYS A O 1
ATOM 2112 N N . GLN A 1 262 ? -6.317 -1.579 -44.168 1.00 47.19 262 GLN A N 1
ATOM 2113 C CA . GLN A 1 262 ? -7.368 -2.306 -43.450 1.00 47.19 262 GLN A CA 1
ATOM 2114 C C . GLN A 1 262 ? -7.538 -1.720 -42.047 1.00 47.19 262 GLN A C 1
ATOM 2116 O O . GLN A 1 262 ? -6.788 -1.984 -41.116 1.00 47.19 262 GLN A O 1
ATOM 2121 N N . SER A 1 263 ? -8.574 -0.899 -41.928 1.00 41.84 263 SER A N 1
ATOM 2122 C CA . SER A 1 263 ? -9.196 -0.458 -40.688 1.00 41.84 263 SER A CA 1
ATOM 2123 C C . SER A 1 263 ? -9.956 -1.622 -40.038 1.00 41.84 263 SER A C 1
ATOM 2125 O O . SER A 1 263 ? -10.939 -2.098 -40.610 1.00 41.84 263 SER A O 1
ATOM 2127 N N . LYS A 1 264 ? -9.569 -2.044 -38.828 1.00 54.78 264 LYS A N 1
ATOM 2128 C CA . LYS A 1 264 ? -10.438 -2.830 -37.935 1.00 54.78 264 LYS A CA 1
ATOM 2129 C C . LYS A 1 264 ? -10.968 -1.932 -36.814 1.00 54.78 264 LYS A C 1
ATOM 2131 O O . LYS A 1 264 ? -10.218 -1.330 -36.058 1.00 54.78 264 LYS A O 1
ATOM 2136 N N . LYS A 1 265 ? -12.296 -1.836 -36.779 1.00 54.97 265 LYS A N 1
ATOM 2137 C CA . LYS A 1 265 ? -13.154 -1.094 -35.843 1.00 54.97 265 LYS A CA 1
ATOM 2138 C C . LYS A 1 265 ? -13.269 -1.867 -34.510 1.00 54.97 265 LYS A C 1
ATOM 2140 O O . LYS A 1 265 ? -13.387 -3.092 -34.569 1.00 54.97 265 LYS A O 1
ATOM 2145 N N . PRO A 1 266 ? -13.319 -1.213 -33.333 1.00 54.28 266 PRO A N 1
ATOM 2146 C CA . PRO A 1 266 ? -13.547 -1.894 -32.059 1.00 54.28 266 PRO A CA 1
ATOM 2147 C C . PRO A 1 266 ? -15.044 -2.167 -31.829 1.00 54.28 266 PRO A C 1
ATOM 2149 O O . PRO A 1 266 ? -15.892 -1.293 -32.031 1.00 54.28 266 PRO A O 1
ATOM 2152 N N . LYS A 1 267 ? -15.380 -3.385 -31.387 1.00 51.88 267 LYS A N 1
ATOM 2153 C CA . LYS A 1 267 ? -16.729 -3.773 -30.944 1.00 51.88 267 LYS A CA 1
ATOM 2154 C C . LYS A 1 267 ? -16.856 -3.505 -29.438 1.00 51.88 267 LYS A C 1
ATOM 2156 O O . LYS A 1 267 ? -16.268 -4.215 -28.632 1.00 51.88 267 LYS A O 1
ATOM 2161 N N . LYS A 1 268 ? -17.657 -2.499 -29.074 1.00 52.59 268 LYS A N 1
ATOM 2162 C CA . LYS A 1 268 ? -18.251 -2.347 -27.735 1.00 52.59 268 LYS A CA 1
ATOM 2163 C C . LYS A 1 268 ? -19.312 -3.441 -27.516 1.00 52.59 268 LYS A C 1
ATOM 2165 O O . LYS A 1 268 ? -20.218 -3.579 -28.332 1.00 52.59 268 LYS A O 1
ATOM 2170 N N . LYS A 1 269 ? -19.230 -4.149 -26.390 1.00 57.50 269 LYS A N 1
ATOM 2171 C CA . LYS A 1 269 ? -20.352 -4.719 -25.614 1.00 57.50 269 LYS A CA 1
ATOM 2172 C C . LYS A 1 269 ? -20.017 -4.344 -24.163 1.00 57.50 269 LYS A C 1
ATOM 2174 O O . LYS A 1 269 ? -18.938 -4.697 -23.717 1.00 57.50 269 LYS A O 1
ATOM 2179 N N . SER A 1 270 ? -20.685 -3.432 -23.453 1.00 52.09 270 SER A N 1
ATOM 2180 C CA . SER A 1 270 ? -22.080 -3.402 -22.983 1.00 52.09 270 SER A CA 1
ATOM 2181 C C . SER A 1 270 ? -22.533 -4.733 -22.378 1.00 52.09 270 SER A C 1
ATOM 2183 O O . SER A 1 270 ? -22.943 -5.638 -23.101 1.00 52.09 270 SER A O 1
ATOM 2185 N N . GLY A 1 271 ? -22.474 -4.820 -21.051 1.00 51.59 271 GLY A N 1
ATOM 2186 C CA . GLY A 1 271 ? -22.976 -5.952 -20.278 1.00 51.59 271 GLY A CA 1
ATOM 2187 C C . GLY A 1 271 ? -22.847 -5.691 -18.783 1.00 51.59 271 GLY A C 1
ATOM 2188 O O . GLY A 1 271 ? -21.968 -6.237 -18.138 1.00 51.59 271 GLY A O 1
ATOM 2189 N N . LYS A 1 272 ? -23.695 -4.793 -18.276 1.00 52.09 272 LYS A N 1
ATOM 2190 C CA . LYS A 1 272 ? -23.939 -4.541 -16.856 1.00 52.09 272 LYS A CA 1
ATOM 2191 C C . LYS A 1 272 ? -25.053 -5.497 -16.418 1.00 52.09 272 LYS A C 1
ATOM 2193 O O . LYS A 1 272 ? -26.137 -5.420 -16.998 1.00 52.09 272 LYS A O 1
ATOM 2198 N N . LYS A 1 273 ? -24.788 -6.351 -15.437 1.00 53.72 273 LYS A N 1
ATOM 2199 C CA . LYS A 1 273 ? -25.708 -6.780 -14.377 1.00 53.72 273 LYS A CA 1
ATOM 2200 C C . LYS A 1 273 ? -24.869 -7.382 -13.263 1.00 53.72 273 LYS A C 1
ATOM 2202 O O . LYS A 1 273 ? -23.982 -8.189 -13.606 1.00 53.72 273 LYS A O 1
#